Protein AF-A0A925QIH7-F1 (afdb_monomer)

Radius of gyration: 22.54 Å; Cα contacts (8 Å, |Δi|>4): 260; chains: 1; bounding box: 72×43×58 Å

Mean predicted aligned error: 10.06 Å

Solvent-accessible surface area (backbone atoms only — not comparable to full-atom values): 16605 Å² total; per-residue (Å²): 132,85,86,80,89,83,82,86,85,87,69,94,83,69,83,79,72,80,82,83,76,82,65,78,61,76,92,72,78,86,50,66,62,51,52,50,53,52,49,51,54,52,51,48,61,72,67,42,83,53,52,30,69,68,38,49,52,24,54,55,46,22,53,52,23,45,48,50,20,67,72,39,82,53,65,69,53,19,35,50,26,26,49,51,16,42,47,48,63,34,51,68,91,58,87,88,65,54,36,66,58,47,36,44,60,48,49,26,37,53,51,39,43,34,45,57,34,52,54,48,53,55,50,47,56,53,44,76,75,35,83,37,44,74,80,59,88,68,83,52,98,83,47,65,57,74,73,44,45,63,52,22,54,50,42,25,63,56,9,46,87,71,35,52,65,61,9,51,49,21,50,55,46,26,57,39,62,66,40,66,68,46,38,47,50,54,44,50,51,49,27,56,53,44,40,55,48,49,55,53,51,53,50,52,53,52,46,53,77,73,63,78,63,90,58,91,64,49,63,62,54,31,43,51,41,47,50,52,40,52,53,50,51,52,56,50,49,65,53,74,70,40,72,69,63,67,76,78,42,101,55,67,46,41,64,64,53,53,52,52,51,41,46,51,54,36,56,48,48,70,69,44,96,55,34,68,64,53,32,56,68,31,98,63,78,70,86,79,80,123

pLDDT: mean 79.7, std 19.66, range [21.98, 98.06]

Foldseek 3Di:
DDDDDDDDDDDPPDPPPPDLPLPLDDPDDPDPVLVVVVVVLLVCLVPPPQADPLQNVLLVQLVVLLVQLVVDRDLLSVLLSLVVNQLSLQPDPDPPDDSLVSSLPLLLLLCLLQVVQVVLLVLLVVLVPFPQNVPDPDSDPLSPCLLDLVSLVSSLVSCCVRPVPSNVVSVVSSQCSVDLVSVLVVSVVSSVVSSVLSVVSVVVNVCCVPPVDDDPCSSVNSSVSSLSSQSVSVLVSVVSPDPVVVVPDPHRDHSVNVSVVSVVLSVCLSVDPPNSVSSNVRPDDPSNRD

Sequence (290 aa):
METALVERDDNPLKYETQGLFFQIDGKVERSEELYSRFLNKFLILKAHPFIEDETRKKINSAIRYFRLGTEAIEIEQKFINYWIGIEYLFSSKIAGDNTFQRFKDFFSKVHGLSYVKRNLIEFHKQTLISDGATALSDIDDRLDYLLDVNTYNKLSMECLSIDPFLAFKAEVFSGVMGDDKTMRLYIKKHVTNLEQHLVRMYRVRNEIIHEAAIKPNIESLTSNLRYYLIFTINTMVDFFEKPMTEIIINRQISIQDFFVFKSMEFEILLKATDIKHRAFNSSYNENLAS

Secondary structure (DSSP, 8-state):
--------SS-TT-----------SS-----HHHHHHHHHHHHHHHH-TTB-HHHHHHHHHHHHHHHHHHH-SSHHHHHHHHHHHHHHHH--SSTT--HHHHHHHHHHHHHHHHHHHHHHHHHHHHHHT-GGGTT-TT--TT-GGGG-HHHHHHHHHHGGGT-HHHHHHHHHHHHHHH-HHHHHHHHHHHHHHHHHHHHHHHHHHHHHHHH-PPPTTHHHHHHHHHHHHHHHHHHHHHHHT-THHHHH-SS-B-HHHHHHHHHHHHHHHHH-TTHHHHHHT-S---TT--

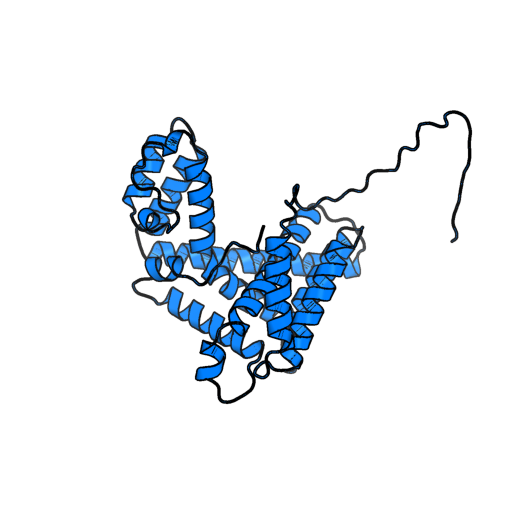Nearest PDB structures (foldseek):
  6r1j-assembly1_J-2  TM=1.466E-01  e=1.639E+00  Aeromonas hydrophila J-1
  6grj-assembly1_I  TM=1.391E-01  e=3.126E+00  Aeromonas hydrophila
  6grj-assembly1_F  TM=1.369E-01  e=4.604E+00  Aeromonas hydrophila
  7a0g-assembly1_FFF  TM=1.216E-01  e=7.080E+00  Serratia marcescens

Structure (mmCIF, N/CA/C/O backbone):
data_AF-A0A925QIH7-F1
#
_entry.id   AF-A0A925QIH7-F1
#
loop_
_atom_site.group_PDB
_atom_site.id
_atom_site.type_symbol
_atom_site.label_atom_id
_atom_site.label_alt_id
_atom_site.label_comp_id
_atom_site.label_asym_id
_atom_site.label_entity_id
_atom_site.label_seq_id
_atom_site.pdbx_PDB_ins_code
_atom_site.Cartn_x
_atom_site.Cartn_y
_atom_site.Cartn_z
_atom_site.occupancy
_atom_site.B_iso_or_equiv
_atom_site.auth_seq_id
_atom_site.auth_comp_id
_atom_site.auth_asym_id
_atom_site.auth_atom_id
_atom_site.pdbx_PDB_model_num
ATOM 1 N N . MET A 1 1 ? -40.086 17.383 4.074 1.00 39.47 1 MET A N 1
ATOM 2 C CA . MET A 1 1 ? -40.517 16.213 4.867 1.00 39.47 1 MET A CA 1
ATOM 3 C C . MET A 1 1 ? -41.551 15.497 4.022 1.00 39.47 1 MET A C 1
ATOM 5 O O . MET A 1 1 ? -42.311 16.198 3.371 1.00 39.47 1 MET A O 1
ATOM 9 N N . GLU A 1 2 ? -41.527 14.165 4.021 1.00 24.48 2 GLU A N 1
ATOM 10 C CA . GLU A 1 2 ? -42.420 13.283 3.248 1.00 24.48 2 GLU A CA 1
ATOM 11 C C . GLU A 1 2 ? -42.292 13.297 1.714 1.00 24.48 2 GLU A C 1
ATOM 13 O O . GLU A 1 2 ? -41.785 14.222 1.080 1.00 24.48 2 GLU A O 1
ATOM 18 N N . THR A 1 3 ? -42.673 12.147 1.164 1.00 34.59 3 THR A N 1
ATOM 19 C CA . THR A 1 3 ? -42.566 11.699 -0.223 1.00 34.59 3 THR A CA 1
ATOM 20 C C . THR A 1 3 ? -43.543 12.439 -1.131 1.00 34.59 3 THR A C 1
ATOM 22 O O . THR A 1 3 ? -44.711 12.582 -0.781 1.00 34.59 3 THR A O 1
ATOM 25 N N . ALA A 1 4 ? -43.118 12.785 -2.347 1.00 21.98 4 ALA A N 1
ATOM 26 C CA . ALA A 1 4 ? -44.027 13.167 -3.424 1.00 21.98 4 ALA A CA 1
ATOM 27 C C . ALA A 1 4 ? -43.951 12.135 -4.558 1.00 21.98 4 ALA A C 1
ATOM 29 O O . ALA A 1 4 ? -43.015 12.133 -5.355 1.00 21.98 4 ALA A O 1
ATOM 30 N N . LEU A 1 5 ? -44.956 11.258 -4.621 1.00 26.11 5 LEU A N 1
ATOM 31 C CA . LEU A 1 5 ? -45.368 10.650 -5.885 1.00 26.11 5 LEU A CA 1
ATOM 32 C C . LEU A 1 5 ? -46.004 11.755 -6.737 1.00 26.11 5 LEU A C 1
ATOM 34 O O . LEU A 1 5 ? -46.868 12.480 -6.248 1.00 26.11 5 LEU A O 1
ATOM 38 N N . VAL A 1 6 ? -45.601 11.862 -8.001 1.00 29.31 6 VAL A N 1
ATOM 39 C CA . VAL A 1 6 ? -46.280 12.686 -9.009 1.00 29.31 6 VAL A CA 1
ATOM 40 C C . VAL A 1 6 ? -46.533 11.798 -10.219 1.00 29.31 6 VAL A C 1
ATOM 42 O O . VAL A 1 6 ? -45.607 11.167 -10.727 1.00 29.31 6 VAL A O 1
ATOM 45 N N . GLU A 1 7 ? -47.786 11.725 -10.659 1.00 28.47 7 GLU A N 1
ATOM 46 C CA . GLU A 1 7 ? -48.220 10.891 -11.778 1.00 28.47 7 GLU A CA 1
ATOM 47 C C . GLU A 1 7 ? -48.815 11.762 -12.899 1.00 28.47 7 GLU A C 1
ATOM 49 O O . GLU A 1 7 ? -49.770 12.486 -12.643 1.00 28.47 7 GLU A O 1
ATOM 54 N N . ARG A 1 8 ? -48.256 11.605 -14.115 1.00 32.69 8 ARG A N 1
ATOM 55 C CA . ARG A 1 8 ? -48.826 11.865 -15.466 1.00 32.69 8 ARG A CA 1
ATOM 56 C C . ARG A 1 8 ? -49.330 13.276 -15.830 1.00 32.69 8 ARG A C 1
ATOM 58 O O . ARG A 1 8 ? -49.687 14.081 -14.988 1.00 32.69 8 ARG A O 1
ATOM 65 N N . ASP A 1 9 ? -49.389 13.656 -17.105 1.00 33.19 9 ASP A N 1
ATOM 66 C CA . ASP A 1 9 ? -49.229 12.906 -18.372 1.00 33.19 9 ASP A CA 1
ATOM 67 C C . ASP A 1 9 ? -47.970 13.378 -19.159 1.00 33.19 9 ASP A C 1
ATOM 69 O O . ASP A 1 9 ? -47.182 14.153 -18.621 1.00 33.19 9 ASP A O 1
ATOM 73 N N . ASP A 1 10 ? -47.612 12.931 -20.373 1.00 37.91 10 ASP A N 1
ATOM 74 C CA . ASP A 1 10 ? -48.300 12.054 -21.346 1.00 37.91 10 ASP A CA 1
ATOM 75 C C . ASP A 1 10 ? -47.696 10.652 -21.524 1.00 37.91 10 ASP A C 1
ATOM 77 O O . ASP A 1 10 ? -48.395 9.726 -21.927 1.00 37.91 10 ASP A O 1
ATOM 81 N N . ASN A 1 11 ? -46.375 10.492 -21.366 1.00 40.62 11 ASN A N 1
ATOM 82 C CA . ASN A 1 11 ? -45.655 9.396 -22.029 1.00 40.62 11 ASN A CA 1
ATOM 83 C C . ASN A 1 11 ? -45.290 8.236 -21.072 1.00 40.62 11 ASN A C 1
ATOM 85 O O . ASN A 1 11 ? -44.300 8.340 -20.342 1.00 40.62 11 ASN A O 1
ATOM 89 N N . PRO A 1 12 ? -46.008 7.091 -21.094 1.00 38.62 12 PRO A N 1
ATOM 90 C CA . PRO A 1 12 ? -45.856 6.015 -20.108 1.00 38.62 12 PRO A CA 1
ATOM 91 C C . PRO A 1 12 ? -44.595 5.144 -20.279 1.00 38.62 12 PRO A C 1
ATOM 93 O O . PRO A 1 12 ? -44.459 4.138 -19.587 1.00 38.62 12 PRO A O 1
ATOM 96 N N . LEU A 1 13 ? -43.681 5.490 -21.195 1.00 35.09 13 LEU A N 1
ATOM 97 C CA . LEU A 1 13 ? -42.453 4.727 -21.477 1.00 35.09 13 LEU A CA 1
ATOM 98 C C . LEU A 1 13 ? -41.148 5.487 -21.178 1.00 35.09 13 LEU A C 1
ATOM 100 O O . LEU A 1 13 ? -40.068 4.957 -21.438 1.00 35.09 13 LEU A O 1
ATOM 104 N N . LYS A 1 14 ? -41.213 6.697 -20.607 1.00 34.91 14 LYS A N 1
ATOM 105 C CA . LYS A 1 14 ? -40.027 7.466 -20.190 1.00 34.91 14 LYS A CA 1
ATOM 106 C C . LYS A 1 14 ? -39.958 7.676 -18.677 1.00 34.91 14 LYS A C 1
ATOM 108 O O . LYS A 1 14 ? -40.131 8.780 -18.172 1.00 34.91 14 LYS A O 1
ATOM 113 N N . TYR A 1 15 ? -39.593 6.613 -17.967 1.00 34.03 15 TYR A N 1
ATOM 114 C CA . TYR A 1 15 ? -38.969 6.744 -16.651 1.00 34.03 15 TYR A CA 1
ATOM 115 C C . TYR A 1 15 ? -37.472 7.018 -16.845 1.00 34.03 15 TYR A C 1
ATOM 117 O O . TYR A 1 15 ? -36.662 6.093 -16.844 1.00 34.03 15 TYR A O 1
ATOM 125 N N . GLU A 1 16 ? -37.085 8.282 -17.027 1.00 31.22 16 GLU A N 1
ATOM 126 C CA . GLU A 1 16 ? -35.675 8.671 -16.887 1.00 31.22 16 GLU A CA 1
ATOM 127 C C . GLU A 1 16 ? -35.325 8.714 -15.392 1.00 31.22 16 GLU A C 1
ATOM 129 O O . GLU A 1 16 ? -35.331 9.758 -14.743 1.00 31.22 16 GLU A O 1
ATOM 134 N N . THR A 1 17 ? -35.037 7.539 -14.823 1.00 30.09 17 THR A N 1
ATOM 135 C CA . THR A 1 17 ? -34.374 7.438 -13.521 1.00 30.09 17 THR A CA 1
ATOM 136 C C . THR A 1 17 ? -33.003 8.094 -13.622 1.00 30.09 17 THR A C 1
ATOM 138 O O . THR A 1 17 ? -32.133 7.612 -14.350 1.00 30.09 17 THR A O 1
ATOM 141 N N . GLN A 1 18 ? -32.820 9.187 -12.885 1.00 32.44 18 GLN A N 1
ATOM 142 C CA . GLN A 1 18 ? -31.587 9.962 -12.843 1.00 32.44 18 GLN A CA 1
ATOM 143 C C . GLN A 1 18 ? -30.416 9.070 -12.392 1.00 32.44 18 GLN A C 1
ATOM 145 O O . GLN A 1 18 ? -30.362 8.609 -11.252 1.00 32.44 18 GLN A O 1
ATOM 150 N N . GLY A 1 19 ? -29.499 8.773 -13.315 1.00 35.91 19 GLY A N 1
ATOM 151 C CA . GLY A 1 19 ? -28.428 7.804 -13.094 1.00 35.91 19 GLY A CA 1
ATOM 152 C C . GLY A 1 19 ? -27.302 8.345 -12.215 1.00 35.91 19 GLY A C 1
ATOM 153 O O . GLY A 1 19 ? -26.362 8.938 -12.733 1.00 35.91 19 GLY A O 1
ATOM 154 N N . LEU A 1 20 ? -27.350 8.075 -10.908 1.00 33.41 20 LEU A N 1
ATOM 155 C CA . LEU A 1 20 ? -26.234 8.297 -9.976 1.00 33.41 20 LEU A CA 1
ATOM 156 C C . LEU A 1 20 ? -25.477 6.989 -9.702 1.00 33.41 20 LEU A C 1
ATOM 158 O O . LEU A 1 20 ? -25.419 6.485 -8.582 1.00 33.41 20 LEU A O 1
ATOM 162 N N . PHE A 1 21 ? -24.877 6.430 -10.755 1.00 39.34 21 PHE A N 1
ATOM 163 C CA . PHE A 1 21 ? -23.925 5.325 -10.636 1.00 39.34 21 PHE A CA 1
ATOM 164 C C . PHE A 1 21 ? -22.497 5.869 -10.526 1.00 39.34 21 PHE A C 1
ATOM 166 O O . PHE A 1 21 ? -21.737 5.838 -11.491 1.00 39.34 21 PHE A O 1
ATOM 173 N N . PHE A 1 22 ? -22.110 6.320 -9.327 1.00 44.97 22 PHE A N 1
ATOM 174 C CA . PHE A 1 22 ? -20.701 6.539 -8.974 1.00 44.97 22 PHE A CA 1
ATOM 175 C C . PHE A 1 22 ? -19.974 5.189 -8.868 1.00 44.97 22 PHE A C 1
ATOM 177 O O . PHE A 1 22 ? -19.695 4.673 -7.780 1.00 44.97 22 PHE A O 1
ATOM 184 N N . GLN A 1 23 ? -19.712 4.575 -10.022 1.00 45.03 23 GLN A N 1
ATOM 185 C CA . GLN A 1 23 ? -18.964 3.332 -10.133 1.00 45.03 23 GLN A CA 1
ATOM 186 C C . GLN A 1 23 ? -17.466 3.660 -10.024 1.00 45.03 23 GLN A C 1
ATOM 188 O O . GLN A 1 23 ? -16.792 3.928 -11.010 1.00 45.03 23 GLN A O 1
ATOM 193 N N . ILE A 1 24 ? -16.977 3.707 -8.779 1.00 49.34 24 ILE A N 1
ATOM 194 C CA . ILE A 1 24 ? -15.589 4.072 -8.430 1.00 49.34 24 ILE A CA 1
ATOM 195 C C . ILE A 1 24 ? -14.566 3.119 -9.067 1.00 49.34 24 ILE A C 1
ATOM 197 O O . ILE A 1 24 ? -13.443 3.517 -9.377 1.00 49.34 24 ILE A O 1
ATOM 201 N N . ASP A 1 25 ? -14.958 1.859 -9.236 1.00 43.41 25 ASP A N 1
ATOM 202 C CA . ASP A 1 25 ? -14.168 0.821 -9.879 1.00 43.41 25 ASP A CA 1
ATOM 203 C C . ASP A 1 25 ? -14.722 0.549 -11.289 1.00 43.41 25 ASP A C 1
ATOM 205 O O . ASP A 1 25 ? -15.924 0.681 -11.537 1.00 43.41 25 ASP A O 1
ATOM 209 N N . GLY A 1 26 ? -13.864 0.086 -12.205 1.00 44.34 26 GLY A N 1
ATOM 210 C CA . GLY A 1 26 ? -14.321 -0.531 -13.454 1.00 44.34 26 GLY A CA 1
ATOM 211 C C . GLY A 1 26 ? -15.176 -1.783 -13.198 1.00 44.34 26 GLY A C 1
ATOM 212 O O . GLY A 1 26 ? -15.479 -2.141 -12.058 1.00 44.34 26 GLY A O 1
ATOM 213 N N . LYS A 1 27 ? -15.574 -2.500 -14.257 1.00 36.84 27 LYS A N 1
ATOM 214 C CA . LYS A 1 27 ? -16.296 -3.775 -14.096 1.00 36.84 27 LYS A CA 1
ATOM 215 C C . LYS A 1 27 ? -15.404 -4.809 -13.392 1.00 36.84 27 LYS A C 1
ATOM 217 O O . LYS A 1 27 ? -14.628 -5.492 -14.046 1.00 36.84 27 LYS A O 1
ATOM 222 N N . VAL A 1 28 ? -15.540 -4.927 -12.072 1.00 41.91 28 VAL A N 1
ATOM 223 C CA . VAL A 1 28 ? -14.920 -5.995 -11.281 1.00 41.91 28 VAL A CA 1
ATOM 224 C C . VAL A 1 28 ? -15.585 -7.313 -11.668 1.00 41.91 28 VAL A C 1
ATOM 226 O O . VAL A 1 28 ? -16.798 -7.471 -11.491 1.00 41.91 28 VAL A O 1
ATOM 229 N N . GLU A 1 29 ? -14.810 -8.263 -12.191 1.00 38.00 29 GLU A N 1
ATOM 230 C CA . GLU A 1 29 ? -15.292 -9.630 -12.362 1.00 38.00 29 GLU A CA 1
ATOM 231 C C . GLU A 1 29 ? -15.614 -10.221 -10.988 1.00 38.00 29 GLU A C 1
ATOM 233 O O . GLU A 1 29 ? -14.759 -10.329 -10.108 1.00 38.00 29 GLU A O 1
ATOM 238 N N . ARG A 1 30 ? -16.877 -10.610 -10.787 1.00 41.97 30 ARG A N 1
ATOM 239 C CA . ARG A 1 30 ? -17.308 -11.301 -9.569 1.00 41.97 30 ARG A CA 1
ATOM 240 C C . ARG A 1 30 ? -16.789 -12.736 -9.580 1.00 41.97 30 ARG A C 1
ATOM 242 O O . ARG A 1 30 ? -17.536 -13.667 -9.863 1.00 41.97 30 ARG A O 1
ATOM 249 N N . SER A 1 31 ? -15.518 -12.913 -9.242 1.00 51.84 31 SER A N 1
ATOM 250 C CA . SER A 1 31 ? -14.971 -14.232 -8.950 1.00 51.84 31 SER A CA 1
ATOM 251 C C . SER A 1 31 ? -15.537 -14.742 -7.622 1.00 51.84 31 SER A C 1
ATOM 253 O O . SER A 1 31 ? -15.183 -14.265 -6.538 1.00 51.84 31 SER A O 1
ATOM 255 N N . GLU A 1 32 ? -16.415 -15.742 -7.705 1.00 50.53 32 GLU A N 1
ATOM 256 C CA . GLU A 1 32 ? -16.905 -16.489 -6.540 1.00 50.53 32 GLU A CA 1
ATOM 257 C C . GLU A 1 32 ? -15.751 -17.134 -5.759 1.00 50.53 32 GLU A C 1
ATOM 259 O O . GLU A 1 32 ? -15.830 -17.290 -4.539 1.00 50.53 32 GLU A O 1
ATOM 264 N N . GLU A 1 33 ? -14.643 -17.446 -6.438 1.00 52.25 33 GLU A N 1
ATOM 265 C CA . GLU A 1 33 ? -13.441 -17.999 -5.827 1.00 52.25 33 GLU A CA 1
ATOM 266 C C . GLU A 1 33 ? -12.703 -16.966 -4.960 1.00 52.25 33 GLU A C 1
ATOM 268 O O . GLU A 1 33 ? -12.346 -17.279 -3.823 1.00 52.25 33 GLU A O 1
ATOM 273 N N . LEU A 1 34 ? -12.528 -15.723 -5.434 1.00 57.03 34 LEU A N 1
ATOM 274 C CA . LEU A 1 34 ? -11.946 -14.633 -4.632 1.00 57.03 34 LEU A CA 1
ATOM 275 C C . LEU A 1 34 ? -12.767 -14.390 -3.359 1.00 57.03 34 LEU A C 1
ATOM 277 O O . LEU A 1 34 ? -12.215 -14.311 -2.258 1.00 57.03 34 LEU A O 1
ATOM 281 N N . TYR A 1 35 ? -14.094 -14.339 -3.502 1.00 57.62 35 TYR A N 1
ATOM 282 C CA . TYR A 1 35 ? -15.015 -14.175 -2.380 1.00 57.62 35 TYR A CA 1
ATOM 283 C C . TYR A 1 35 ? -14.935 -15.349 -1.391 1.00 57.62 35 TYR A C 1
ATOM 285 O O . TYR A 1 35 ? -14.824 -15.135 -0.183 1.00 57.62 35 TYR A O 1
ATOM 293 N N . SER A 1 36 ? -14.909 -16.587 -1.892 1.00 57.03 36 SER A N 1
ATOM 294 C CA . SER A 1 36 ? -14.808 -17.800 -1.070 1.00 57.03 36 SER A CA 1
ATOM 295 C C . SER A 1 36 ? -13.468 -17.898 -0.334 1.00 57.03 36 SER A C 1
ATOM 297 O O . SER A 1 36 ? -13.439 -18.237 0.849 1.00 57.03 36 SER A O 1
ATOM 299 N N . ARG A 1 37 ? -12.352 -17.541 -0.987 1.00 63.59 37 ARG A N 1
ATOM 300 C CA . ARG A 1 37 ? -11.023 -17.455 -0.355 1.00 63.59 37 ARG A CA 1
ATOM 301 C C . ARG A 1 37 ? -11.012 -16.409 0.764 1.00 63.59 37 ARG A C 1
ATOM 303 O O . ARG A 1 37 ? -10.563 -16.716 1.867 1.00 63.59 37 ARG A O 1
ATOM 310 N N . PHE A 1 38 ? -11.552 -15.211 0.521 1.00 65.69 38 PHE A N 1
ATOM 311 C CA . PHE A 1 38 ? -11.670 -14.168 1.547 1.00 65.69 38 PHE A CA 1
ATOM 312 C C . PHE A 1 38 ? -12.539 -14.615 2.736 1.00 65.69 38 PHE A C 1
ATOM 314 O O . PHE A 1 38 ? -12.131 -14.459 3.889 1.00 65.69 38 PHE A O 1
ATOM 321 N N . LEU A 1 39 ? -13.705 -15.221 2.475 1.00 68.00 39 LEU A N 1
ATOM 322 C CA . LEU A 1 39 ? -14.577 -15.760 3.522 1.00 68.00 39 LEU A CA 1
ATOM 323 C C . LEU A 1 39 ? -13.890 -16.850 4.350 1.00 68.00 39 LEU A C 1
ATOM 325 O O . LEU A 1 39 ? -13.963 -16.797 5.576 1.00 68.00 39 LEU A O 1
ATOM 329 N N . ASN A 1 40 ? -13.200 -17.802 3.717 1.00 69.25 40 ASN A N 1
ATOM 330 C CA . ASN A 1 40 ? -12.487 -18.867 4.424 1.00 69.25 40 ASN A CA 1
ATOM 331 C C . ASN A 1 40 ? -11.410 -18.301 5.356 1.00 69.25 40 ASN A C 1
ATOM 333 O O . ASN A 1 40 ? -11.404 -18.625 6.544 1.00 69.25 40 ASN A O 1
ATOM 337 N N . LYS A 1 41 ? -10.571 -17.379 4.868 1.00 70.69 41 LYS A N 1
ATOM 338 C CA . LYS A 1 41 ? -9.582 -16.688 5.710 1.00 70.69 41 LYS A CA 1
ATOM 339 C C . LYS A 1 41 ? -10.239 -15.942 6.876 1.00 70.69 41 LYS A C 1
ATOM 341 O O . LYS A 1 41 ? -9.780 -16.021 8.012 1.00 70.69 41 LYS A O 1
ATOM 346 N N . PHE A 1 42 ? -11.354 -15.256 6.630 1.00 71.12 42 PHE A N 1
ATOM 347 C CA . PHE A 1 42 ? -12.098 -14.540 7.668 1.00 71.12 42 PHE A CA 1
ATOM 348 C C . PHE A 1 42 ? -12.735 -15.468 8.722 1.00 71.12 42 PHE A C 1
ATOM 350 O O . PHE A 1 42 ? -12.754 -15.132 9.910 1.00 71.12 42 PHE A O 1
ATOM 357 N N . LEU A 1 43 ? -13.223 -16.646 8.322 1.00 72.31 43 LEU A N 1
ATOM 358 C CA . LEU A 1 43 ? -13.713 -17.677 9.242 1.00 72.31 43 LEU A CA 1
ATOM 359 C C . LEU A 1 43 ? -12.574 -18.246 10.100 1.00 72.31 43 LEU A C 1
ATOM 361 O O . LEU A 1 43 ? -12.745 -18.363 11.315 1.00 72.31 43 LEU A O 1
ATOM 365 N N . ILE A 1 44 ? -11.402 -18.497 9.503 1.00 69.00 44 ILE A N 1
ATOM 366 C CA . ILE A 1 44 ? -10.185 -18.903 10.223 1.00 69.00 44 ILE A CA 1
ATOM 367 C C . ILE A 1 44 ? -9.823 -17.852 11.283 1.00 69.00 44 ILE A C 1
ATOM 369 O O . ILE A 1 44 ? -9.709 -18.198 12.456 1.00 69.00 44 ILE A O 1
ATOM 373 N N . LEU A 1 45 ? -9.762 -16.559 10.932 1.00 74.94 45 LEU A N 1
ATOM 374 C CA . LEU A 1 45 ? -9.486 -15.479 11.898 1.00 74.94 45 LEU A CA 1
ATOM 375 C C . LEU A 1 45 ? -10.485 -15.412 13.061 1.00 74.94 45 LEU A C 1
ATOM 377 O O . LEU A 1 45 ? -10.107 -15.070 14.183 1.00 74.94 45 LEU A O 1
ATOM 381 N N . LYS A 1 46 ? -11.770 -15.696 12.811 1.00 74.69 46 LYS A N 1
ATOM 382 C CA . LYS A 1 46 ? -12.788 -15.735 13.871 1.00 74.69 46 LYS A CA 1
ATOM 383 C C . LYS A 1 46 ? -12.573 -16.896 14.838 1.00 74.69 46 LYS A C 1
ATOM 385 O O . LYS A 1 46 ? -12.793 -16.710 16.032 1.00 74.69 46 LYS A O 1
ATOM 390 N N . ALA A 1 47 ? -12.172 -18.058 14.327 1.00 72.12 47 ALA A N 1
ATOM 391 C CA . ALA A 1 47 ? -11.968 -19.272 15.112 1.00 72.12 47 ALA A CA 1
ATOM 392 C C . ALA A 1 47 ? -10.576 -19.362 15.767 1.00 72.12 47 ALA A C 1
ATOM 394 O O . ALA A 1 47 ? -10.405 -20.133 16.708 1.00 72.12 47 ALA A O 1
ATOM 395 N N . HIS A 1 48 ? -9.590 -18.588 15.298 1.00 74.50 48 HIS A N 1
ATOM 396 C CA . HIS A 1 48 ? -8.195 -18.718 15.720 1.00 74.50 48 HIS A CA 1
ATOM 397 C C . HIS A 1 48 ? -8.011 -18.427 17.227 1.00 74.50 48 HIS A C 1
ATOM 399 O O . HIS A 1 48 ? -8.196 -17.278 17.659 1.00 74.50 48 HIS A O 1
ATOM 405 N N . PRO A 1 49 ? -7.603 -19.417 18.048 1.00 74.06 49 PRO A N 1
ATOM 406 C CA . PRO A 1 49 ? -7.561 -19.272 19.507 1.00 74.06 49 PRO A CA 1
ATOM 407 C C . PRO A 1 49 ? -6.442 -18.330 19.978 1.00 74.06 49 PRO A C 1
ATOM 409 O O . PRO A 1 49 ? -6.567 -17.677 21.017 1.00 74.06 49 PRO A O 1
ATOM 412 N N . PHE A 1 50 ? -5.369 -18.217 19.188 1.00 80.06 50 PHE A N 1
ATOM 413 C CA . PHE A 1 50 ? -4.199 -17.392 19.497 1.00 80.06 50 PHE A CA 1
ATOM 414 C C . PHE A 1 50 ? -4.329 -15.910 19.107 1.00 80.06 50 PHE A C 1
ATOM 416 O O . PHE A 1 50 ? -3.438 -15.133 19.430 1.00 80.06 50 PHE A O 1
ATOM 423 N N . ILE A 1 51 ? -5.412 -15.474 18.453 1.00 86.62 51 ILE A N 1
ATOM 424 C CA . ILE A 1 51 ? -5.619 -14.042 18.163 1.00 86.62 51 ILE A CA 1
ATOM 425 C C . ILE A 1 51 ? -6.306 -13.371 19.361 1.00 86.62 51 ILE A C 1
ATOM 427 O O . ILE A 1 51 ? -7.248 -13.917 19.940 1.00 86.62 51 ILE A O 1
ATOM 431 N N . GLU A 1 52 ? -5.859 -12.171 19.728 1.00 89.25 52 GLU A N 1
ATOM 432 C CA . GLU A 1 52 ? -6.504 -11.360 20.762 1.00 89.25 52 GLU A CA 1
ATOM 433 C C . GLU A 1 52 ? -7.922 -10.922 20.346 1.00 89.25 52 GLU A C 1
ATOM 435 O O . GLU A 1 52 ? -8.182 -10.534 19.202 1.00 89.25 52 GLU A O 1
ATOM 440 N N . ASP A 1 53 ? -8.858 -10.905 21.295 1.00 88.81 53 ASP A N 1
ATOM 441 C CA . ASP A 1 53 ? -10.252 -10.561 21.010 1.00 88.81 53 ASP A CA 1
ATOM 442 C C . ASP A 1 53 ? -10.467 -9.117 20.522 1.00 88.81 53 ASP A C 1
ATOM 444 O O . ASP A 1 53 ? -11.297 -8.871 19.644 1.00 88.81 53 ASP A O 1
ATOM 448 N N . GLU A 1 54 ? -9.682 -8.154 21.019 1.00 90.38 54 GLU A N 1
ATOM 449 C CA . GLU A 1 54 ? -9.692 -6.783 20.490 1.00 90.38 54 GLU A CA 1
ATOM 450 C C . GLU A 1 54 ? -9.258 -6.745 19.021 1.00 90.38 54 GLU A C 1
ATOM 452 O O . GLU A 1 54 ? -9.856 -6.034 18.214 1.00 90.38 54 GLU A O 1
ATOM 457 N N . THR A 1 55 ? -8.259 -7.547 18.656 1.00 91.38 55 THR A N 1
ATOM 458 C CA . THR A 1 55 ? -7.751 -7.633 17.284 1.00 91.38 55 THR A CA 1
ATOM 459 C C . THR A 1 55 ? -8.821 -8.190 16.349 1.00 91.38 55 THR A C 1
ATOM 461 O O . THR A 1 55 ? -9.124 -7.568 1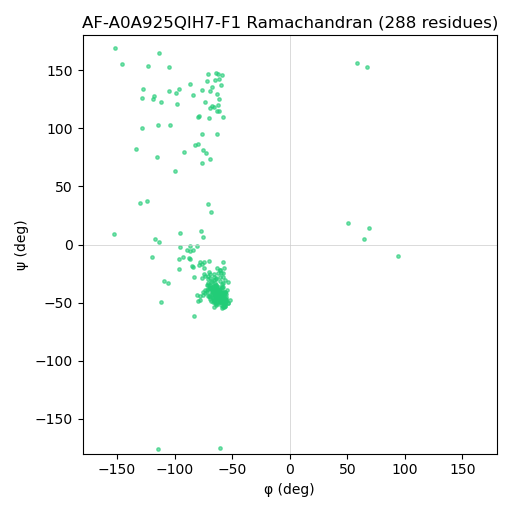5.327 1.00 91.38 55 THR A O 1
ATOM 464 N N . ARG A 1 56 ? -9.515 -9.268 16.752 1.00 90.00 56 ARG A N 1
ATOM 465 C CA . ARG A 1 56 ? -10.710 -9.749 16.036 1.00 90.00 56 ARG A CA 1
ATOM 466 C C . ARG A 1 56 ? -11.772 -8.652 15.924 1.00 90.00 56 ARG A C 1
ATOM 468 O O . ARG A 1 56 ? -12.308 -8.441 14.838 1.00 90.00 56 ARG A O 1
ATOM 475 N N . LYS A 1 57 ? -12.093 -7.929 17.002 1.00 91.50 57 LYS A N 1
ATOM 476 C CA . LYS A 1 57 ? -13.097 -6.843 16.991 1.00 91.50 57 LYS A CA 1
ATOM 477 C C . LYS A 1 57 ? -12.729 -5.695 16.043 1.00 91.50 57 LYS A C 1
ATOM 479 O O . LYS A 1 57 ? -13.614 -5.207 15.338 1.00 91.50 57 LYS A O 1
ATOM 484 N N . LYS A 1 58 ? -11.453 -5.304 15.963 1.00 93.69 58 LYS A N 1
ATOM 485 C CA . LYS A 1 58 ? -10.965 -4.263 15.038 1.00 93.69 58 LYS A CA 1
ATOM 486 C C . LYS A 1 58 ? -11.088 -4.692 13.579 1.00 93.69 58 LYS A C 1
ATOM 488 O O . LYS A 1 58 ? -11.688 -3.960 12.797 1.00 93.69 58 LYS A O 1
ATOM 493 N N . ILE A 1 59 ? -10.630 -5.897 13.232 1.00 91.62 59 ILE A N 1
ATOM 494 C CA . ILE A 1 59 ? -10.739 -6.443 11.866 1.00 91.62 59 ILE A CA 1
ATOM 495 C C . ILE A 1 59 ? -12.218 -6.607 11.460 1.00 91.62 59 ILE A C 1
ATOM 497 O O . ILE A 1 59 ? -12.616 -6.154 10.389 1.00 91.62 59 ILE A O 1
ATOM 501 N N . ASN A 1 60 ? -13.067 -7.163 12.336 1.00 90.19 60 ASN A N 1
ATOM 502 C CA . ASN A 1 60 ? -14.516 -7.262 12.100 1.00 90.19 60 ASN A CA 1
ATOM 503 C C . ASN A 1 60 ? -15.168 -5.884 11.867 1.00 90.19 60 ASN A C 1
ATOM 505 O O . ASN A 1 60 ? -16.021 -5.746 10.990 1.00 90.19 60 ASN A O 1
ATOM 509 N N . SER A 1 61 ? -14.770 -4.862 12.634 1.00 93.12 61 SER A N 1
ATOM 510 C CA . SER A 1 61 ? -15.283 -3.494 12.472 1.00 93.12 61 SER A CA 1
ATOM 511 C C . SER A 1 61 ? -14.839 -2.897 11.139 1.00 93.12 61 SER A C 1
ATOM 513 O O . SER A 1 61 ? -15.673 -2.388 10.397 1.00 93.12 61 SER A O 1
ATOM 515 N N . ALA A 1 62 ? -13.563 -3.038 10.779 1.00 93.44 62 ALA A N 1
ATOM 516 C CA . ALA A 1 62 ? -13.022 -2.576 9.505 1.00 93.44 62 ALA A CA 1
ATOM 517 C C . ALA A 1 62 ? -13.749 -3.194 8.298 1.00 93.44 62 ALA A C 1
ATOM 519 O O . ALA A 1 62 ? -14.134 -2.474 7.380 1.00 93.44 62 ALA A O 1
ATOM 520 N N . ILE A 1 63 ? -14.030 -4.502 8.338 1.00 89.75 63 ILE A N 1
ATOM 521 C CA . ILE A 1 63 ? -14.801 -5.210 7.302 1.00 89.75 63 ILE A CA 1
ATOM 522 C C . ILE A 1 63 ? -16.260 -4.729 7.255 1.00 89.75 63 ILE A C 1
ATOM 524 O O . ILE A 1 63 ? -16.806 -4.525 6.170 1.00 89.75 63 ILE A O 1
ATOM 528 N N . ARG A 1 64 ? -16.898 -4.483 8.409 1.00 90.62 64 ARG A N 1
ATOM 529 C CA . ARG A 1 64 ? -18.243 -3.880 8.462 1.00 90.62 64 ARG A CA 1
ATOM 530 C C . ARG A 1 64 ? -18.260 -2.505 7.790 1.00 90.62 64 ARG A C 1
ATOM 532 O O . ARG A 1 64 ? -19.151 -2.243 6.988 1.00 90.62 64 ARG A O 1
ATOM 539 N N . TYR A 1 65 ? -17.293 -1.645 8.098 1.00 94.06 65 TYR A N 1
ATOM 540 C CA . TYR A 1 65 ? -17.195 -0.307 7.512 1.00 94.06 65 TYR A CA 1
ATOM 541 C C . TYR A 1 65 ? -16.819 -0.333 6.025 1.00 94.06 65 TYR A C 1
ATOM 543 O O . TYR A 1 65 ? -17.372 0.442 5.250 1.00 94.06 65 TYR A O 1
ATOM 551 N N . PHE A 1 66 ? -15.987 -1.282 5.591 1.00 89.44 66 PHE A N 1
ATOM 552 C CA . PHE A 1 66 ? -15.749 -1.549 4.172 1.00 89.44 66 PHE A CA 1
ATOM 553 C C . PHE A 1 66 ? -17.045 -1.909 3.427 1.00 89.44 66 PHE A C 1
ATOM 555 O O . PHE A 1 66 ? -17.318 -1.373 2.349 1.00 89.44 66 PHE A O 1
ATOM 562 N N . ARG A 1 67 ? -17.888 -2.766 4.019 1.00 86.75 67 ARG A N 1
ATOM 563 C CA . ARG A 1 67 ? -19.192 -3.108 3.440 1.00 86.75 67 ARG A CA 1
ATOM 564 C C . ARG A 1 67 ? -20.113 -1.887 3.366 1.00 86.75 67 ARG A C 1
ATOM 566 O O . ARG A 1 67 ? -20.595 -1.578 2.284 1.00 86.75 67 ARG A O 1
ATOM 573 N N . LEU A 1 68 ? -20.251 -1.133 4.461 1.00 88.69 68 LEU A N 1
ATOM 574 C CA . LEU A 1 68 ? -21.056 0.098 4.503 1.00 88.69 68 LEU A CA 1
ATOM 575 C C . LEU A 1 68 ? -20.579 1.158 3.494 1.00 88.69 68 LEU A C 1
ATOM 577 O O . LEU A 1 68 ? -21.398 1.852 2.902 1.00 88.69 68 LEU A O 1
ATOM 581 N N . GLY A 1 69 ? -19.269 1.289 3.267 1.00 89.06 69 GLY A N 1
ATOM 582 C CA . GLY A 1 69 ? -18.725 2.181 2.237 1.00 89.06 69 GLY A CA 1
ATOM 583 C C . GLY A 1 69 ? -18.975 1.679 0.813 1.00 89.06 69 GLY A C 1
ATOM 584 O O . GLY A 1 69 ? -19.152 2.471 -0.104 1.00 89.06 69 GLY A O 1
ATOM 585 N N . THR A 1 70 ? -19.061 0.366 0.615 1.00 85.00 70 THR A N 1
ATOM 586 C CA . THR A 1 70 ? -19.436 -0.215 -0.683 1.00 85.00 70 THR A CA 1
ATOM 587 C C . THR A 1 70 ? -20.933 -0.022 -0.962 1.00 85.00 70 THR A C 1
ATOM 589 O O . THR A 1 70 ? -21.294 0.375 -2.067 1.00 85.00 70 THR A O 1
ATOM 592 N N . GLU A 1 71 ? -21.779 -0.223 0.054 1.00 84.88 71 GLU A N 1
ATOM 593 C CA . GLU A 1 71 ? -23.249 -0.116 0.011 1.00 84.88 71 GLU A CA 1
ATOM 594 C C . GLU A 1 71 ? -23.775 1.336 -0.034 1.00 84.88 71 GLU A C 1
ATOM 596 O O . GLU A 1 71 ? -24.874 1.564 -0.531 1.00 84.88 71 GLU A O 1
ATOM 601 N N . ALA A 1 72 ? -23.024 2.322 0.472 1.00 87.19 72 ALA A N 1
ATOM 602 C CA . ALA A 1 72 ? -23.445 3.728 0.485 1.00 87.19 72 ALA A CA 1
ATOM 603 C C . ALA A 1 72 ? -23.610 4.315 -0.930 1.00 87.19 72 ALA A C 1
ATOM 605 O O . ALA A 1 72 ? -22.860 3.958 -1.833 1.00 87.19 72 ALA A O 1
ATOM 606 N N . ILE A 1 73 ? -24.554 5.245 -1.107 1.00 86.31 73 ILE A N 1
ATOM 607 C CA . ILE A 1 73 ? -24.808 5.924 -2.390 1.00 86.31 73 ILE A CA 1
ATOM 608 C C . ILE A 1 73 ? -23.831 7.098 -2.559 1.00 86.31 73 ILE A C 1
ATOM 610 O O . ILE A 1 73 ? -22.982 7.065 -3.449 1.00 86.31 73 ILE A O 1
ATOM 614 N N . GLU A 1 74 ? -23.890 8.073 -1.646 1.00 88.00 74 GLU A N 1
ATOM 615 C CA . GLU A 1 74 ? -23.085 9.302 -1.694 1.00 88.00 74 GLU A CA 1
ATOM 616 C C . GLU A 1 74 ? -21.587 9.055 -1.490 1.00 88.00 74 GLU A C 1
ATOM 618 O O . GLU A 1 74 ? -21.175 8.341 -0.566 1.00 88.00 74 GLU A O 1
ATOM 623 N N . ILE A 1 75 ? -20.756 9.693 -2.318 1.00 88.44 75 ILE A N 1
ATOM 624 C CA . ILE A 1 75 ? -19.303 9.489 -2.350 1.00 88.44 75 ILE A CA 1
ATOM 625 C C . ILE A 1 75 ? -18.618 9.909 -1.038 1.00 88.44 75 ILE A C 1
ATOM 627 O O . ILE A 1 75 ? -17.717 9.217 -0.561 1.00 88.44 75 ILE A O 1
ATOM 631 N N . GLU A 1 76 ? -19.112 10.957 -0.379 1.00 90.44 76 GLU A N 1
ATOM 632 C CA . GLU A 1 76 ? -18.698 11.394 0.957 1.00 90.44 76 GLU A CA 1
ATOM 633 C C . GLU A 1 76 ? -18.961 10.302 2.000 1.00 90.44 76 GLU A C 1
ATOM 635 O O . GLU A 1 76 ? -18.105 10.013 2.837 1.00 90.44 76 GLU A O 1
ATOM 640 N N . GLN A 1 77 ? -20.120 9.641 1.934 1.00 91.31 77 GLN A N 1
ATOM 641 C CA . GLN A 1 77 ? -20.477 8.569 2.860 1.00 91.31 77 GLN A CA 1
ATOM 642 C C . GLN A 1 77 ? -19.650 7.303 2.599 1.00 91.31 77 GLN A C 1
ATOM 644 O O . GLN A 1 77 ? -19.264 6.621 3.554 1.00 91.31 77 GLN A O 1
ATOM 649 N N . LYS A 1 78 ? -19.315 7.010 1.332 1.00 93.38 78 LYS A N 1
ATOM 650 C CA . LYS A 1 78 ? -18.339 5.967 0.975 1.00 93.38 78 LYS A CA 1
ATOM 651 C C . LYS A 1 78 ? -16.971 6.274 1.599 1.00 93.38 78 LYS A C 1
ATOM 653 O O . LYS A 1 78 ? -16.432 5.439 2.328 1.00 93.38 78 LYS A O 1
ATOM 658 N N . PHE A 1 79 ? -16.458 7.490 1.393 1.00 94.06 79 PHE A N 1
ATOM 659 C CA . PHE A 1 79 ? -15.181 7.965 1.935 1.00 94.06 79 PHE A CA 1
ATOM 660 C C . PHE A 1 79 ? -15.130 7.884 3.466 1.00 94.06 79 PHE A C 1
ATOM 662 O O . PHE A 1 79 ? -14.208 7.287 4.021 1.00 94.06 79 PHE A O 1
ATOM 669 N N . ILE A 1 80 ? -16.131 8.433 4.162 1.00 95.12 80 ILE A N 1
ATOM 670 C CA . ILE A 1 80 ? -16.192 8.438 5.629 1.00 95.12 80 ILE A CA 1
ATOM 671 C C . ILE A 1 80 ? -16.283 7.013 6.185 1.00 95.12 80 ILE A C 1
ATOM 673 O O . ILE A 1 80 ? -15.575 6.694 7.139 1.00 95.12 80 ILE A O 1
ATOM 677 N N . ASN A 1 81 ? -17.067 6.123 5.569 1.00 95.69 81 ASN A N 1
ATOM 678 C CA . ASN A 1 81 ? -17.107 4.718 5.977 1.00 95.69 81 ASN A CA 1
ATOM 679 C C . ASN A 1 81 ? -15.733 4.044 5.831 1.00 95.69 81 ASN A C 1
ATOM 681 O O . ASN A 1 81 ? -15.255 3.435 6.789 1.00 95.69 81 ASN A O 1
ATOM 685 N N . TYR A 1 82 ? -15.052 4.190 4.689 1.00 96.38 82 TYR A N 1
ATOM 686 C CA . TYR A 1 82 ? -13.705 3.633 4.523 1.00 96.38 82 TYR A CA 1
ATOM 687 C C . TYR A 1 82 ? -12.697 4.242 5.514 1.00 96.38 82 TYR A C 1
ATOM 689 O O . TYR A 1 82 ? -11.886 3.512 6.087 1.00 96.38 82 TYR A O 1
ATOM 697 N N . TRP A 1 83 ? -12.789 5.548 5.789 1.00 96.81 83 TRP A N 1
ATOM 698 C CA . TRP A 1 83 ? -11.937 6.224 6.769 1.00 96.81 83 TRP A CA 1
ATOM 699 C C . TRP A 1 83 ? -12.124 5.660 8.181 1.00 96.81 83 TRP A C 1
ATOM 701 O O . TRP A 1 83 ? -11.145 5.306 8.836 1.00 96.81 83 TRP A O 1
ATOM 711 N N . ILE A 1 84 ? -13.372 5.509 8.637 1.00 96.19 84 ILE A N 1
ATOM 712 C CA . ILE A 1 84 ? -13.683 4.940 9.956 1.00 96.19 84 ILE A CA 1
ATOM 713 C C . ILE A 1 84 ? -13.164 3.496 10.051 1.00 96.19 84 ILE A C 1
ATOM 715 O O . ILE A 1 84 ? -12.584 3.113 11.067 1.00 96.19 84 ILE A O 1
ATOM 719 N N . GLY A 1 85 ? -13.301 2.700 8.984 1.00 96.19 85 GLY A N 1
ATOM 720 C CA . GLY A 1 85 ? -12.743 1.345 8.925 1.00 96.19 85 GLY A CA 1
ATOM 721 C C . GLY A 1 85 ? -11.231 1.308 9.178 1.00 96.19 85 GLY A C 1
ATOM 722 O O . GLY A 1 85 ? -10.756 0.451 9.925 1.00 96.19 85 GLY A O 1
ATOM 723 N N . ILE A 1 86 ? -10.490 2.274 8.628 1.00 96.56 86 ILE A N 1
ATOM 724 C CA . ILE A 1 86 ? -9.057 2.461 8.888 1.00 96.56 86 ILE A CA 1
ATOM 725 C C . ILE A 1 86 ? -8.813 2.948 10.326 1.00 96.56 86 ILE A C 1
ATOM 727 O O . ILE A 1 86 ? -7.977 2.367 11.020 1.00 96.56 86 ILE A O 1
ATOM 731 N N . GLU A 1 87 ? -9.550 3.951 10.818 1.00 95.56 87 GLU A N 1
ATOM 732 C CA . GLU A 1 87 ? -9.412 4.443 12.201 1.00 95.56 87 GLU A CA 1
ATOM 733 C C . GLU A 1 87 ? -9.578 3.313 13.229 1.00 95.56 87 GLU A C 1
ATOM 735 O O . GLU A 1 87 ? -8.798 3.238 14.176 1.00 95.56 87 GLU A O 1
ATOM 740 N N . TYR A 1 88 ? -10.500 2.365 13.017 1.00 94.38 88 TYR A N 1
ATOM 741 C CA . TYR A 1 88 ? -10.628 1.186 13.880 1.00 94.38 88 TYR A CA 1
ATOM 742 C C . TYR A 1 88 ? -9.369 0.306 13.892 1.00 94.38 88 TYR A C 1
ATOM 744 O O . TYR A 1 88 ? -8.925 -0.078 14.977 1.00 94.38 88 TYR A O 1
ATOM 752 N N . LEU A 1 89 ? -8.762 0.012 12.735 1.00 95.62 89 LEU A N 1
ATOM 753 C CA . LEU A 1 89 ? -7.535 -0.800 12.650 1.00 95.62 89 LEU A CA 1
ATOM 754 C C . LEU A 1 89 ? -6.339 -0.119 13.331 1.00 95.62 89 LEU A C 1
ATOM 756 O O . LEU A 1 89 ? -5.596 -0.763 14.070 1.00 95.62 89 LEU A O 1
ATOM 760 N N . PHE A 1 90 ? -6.170 1.187 13.116 1.00 95.62 90 PHE A N 1
ATOM 761 C CA . PHE A 1 90 ? -5.032 1.958 13.631 1.00 95.62 90 PHE A CA 1
ATOM 762 C C . PHE A 1 90 ? -5.316 2.672 14.966 1.00 95.62 90 PHE A C 1
ATOM 764 O O . PHE A 1 90 ? -4.482 3.448 15.442 1.00 95.62 90 PHE A O 1
ATOM 771 N N . SER A 1 91 ? -6.444 2.377 15.620 1.00 92.69 91 SER A N 1
ATOM 772 C CA . SER A 1 91 ? -6.767 2.859 16.970 1.00 92.69 91 SER A CA 1
ATOM 773 C C . SER A 1 91 ? -5.907 2.188 18.047 1.00 92.69 91 SER A C 1
ATOM 775 O O . SER A 1 91 ? -5.522 1.014 17.938 1.00 92.69 91 SER A O 1
ATOM 777 N N . SER A 1 92 ? -5.598 2.929 19.110 1.00 87.69 92 SER A N 1
ATOM 778 C CA . SER A 1 92 ? -4.802 2.470 20.254 1.00 87.69 92 SER A CA 1
ATOM 779 C C . SER A 1 92 ? -5.574 2.636 21.559 1.00 87.69 92 SER A C 1
ATOM 781 O O . SER A 1 92 ? -6.427 3.514 21.669 1.00 87.69 92 SER A O 1
ATOM 783 N N . LYS A 1 93 ? -5.243 1.814 22.559 1.00 80.88 93 LYS A N 1
ATOM 784 C CA . LYS A 1 93 ? -5.672 2.008 23.954 1.00 80.88 93 LYS A CA 1
ATOM 785 C C . LYS A 1 93 ? -4.714 2.899 24.751 1.00 80.88 93 LYS A C 1
ATOM 787 O O . LYS A 1 93 ? -5.043 3.287 25.868 1.00 80.88 93 LYS A O 1
ATOM 792 N N . ILE A 1 94 ? -3.529 3.194 24.214 1.00 79.06 94 ILE A N 1
ATOM 793 C CA . ILE A 1 94 ? -2.528 4.028 24.883 1.00 79.06 94 ILE A CA 1
ATOM 794 C C . ILE A 1 94 ? -3.007 5.483 24.837 1.00 79.06 94 ILE A C 1
ATOM 796 O O . ILE A 1 94 ? -3.265 6.034 23.766 1.00 79.06 94 ILE A O 1
ATOM 800 N N . ALA A 1 95 ? -3.149 6.110 26.004 1.00 71.00 95 ALA A N 1
ATOM 801 C CA . ALA A 1 95 ? -3.577 7.500 26.095 1.00 71.00 95 ALA A CA 1
ATOM 802 C C . ALA A 1 95 ? -2.544 8.429 25.432 1.00 71.00 95 ALA A C 1
ATOM 804 O O . ALA A 1 95 ? -1.355 8.355 25.731 1.00 71.00 95 ALA A O 1
ATOM 805 N N . GLY A 1 96 ? -3.009 9.308 24.541 1.00 73.06 96 GLY A N 1
ATOM 806 C CA . GLY A 1 96 ? -2.159 10.223 23.768 1.00 73.06 96 GLY A CA 1
ATOM 807 C C . GLY A 1 96 ? -1.743 9.714 22.381 1.00 73.06 96 GLY A C 1
ATOM 808 O O . GLY A 1 96 ? -1.261 10.515 21.581 1.00 73.06 96 GLY A O 1
ATOM 809 N N . ASP A 1 97 ? -1.982 8.441 22.043 1.00 82.50 97 ASP A N 1
ATOM 810 C CA . ASP A 1 97 ? -1.705 7.922 20.698 1.00 82.50 97 ASP A CA 1
ATOM 811 C C . ASP A 1 97 ? -2.611 8.582 19.645 1.00 82.50 97 ASP A C 1
ATOM 813 O O . ASP A 1 97 ? -3.835 8.420 19.632 1.00 82.50 97 ASP A O 1
ATOM 817 N N . ASN A 1 98 ? -1.999 9.281 18.690 1.00 91.44 98 ASN A N 1
ATOM 818 C CA . ASN A 1 98 ? -2.712 9.842 17.551 1.00 91.44 98 ASN A CA 1
ATOM 819 C C . ASN A 1 98 ? -2.961 8.748 16.491 1.00 91.44 98 ASN A C 1
ATOM 821 O O . ASN A 1 98 ? -2.039 8.303 15.807 1.00 91.44 98 ASN A O 1
ATOM 825 N N . THR A 1 99 ? -4.225 8.338 16.338 1.00 93.69 99 THR A N 1
ATOM 826 C CA . THR A 1 99 ? -4.660 7.294 15.384 1.00 93.69 99 THR A CA 1
ATOM 827 C C . THR A 1 99 ? -4.255 7.604 13.939 1.00 93.69 99 THR A C 1
ATOM 829 O O . THR A 1 99 ? -3.784 6.711 13.236 1.00 93.69 99 THR A O 1
ATOM 832 N N . PHE A 1 100 ? -4.359 8.864 13.496 1.00 94.88 100 PHE A N 1
ATOM 833 C CA . PHE A 1 100 ? -3.921 9.259 12.155 1.00 94.88 100 PHE A CA 1
ATOM 834 C C . PHE A 1 100 ? -2.396 9.152 11.999 1.00 94.88 100 PHE A C 1
ATOM 836 O O . PHE A 1 100 ? -1.921 8.664 10.977 1.00 94.88 100 PHE A O 1
ATOM 843 N N . GLN A 1 101 ? -1.622 9.538 13.017 1.00 95.31 101 GLN A N 1
ATOM 844 C CA . GLN A 1 101 ? -0.165 9.396 12.990 1.00 95.31 101 GLN A CA 1
ATOM 845 C C . GLN A 1 101 ? 0.254 7.916 12.946 1.00 95.31 101 GLN A C 1
ATOM 847 O O . GLN A 1 101 ? 1.083 7.553 12.114 1.00 95.31 101 GLN A O 1
ATOM 852 N N . ARG A 1 102 ? -0.383 7.042 13.743 1.00 94.81 102 ARG A N 1
ATOM 853 C CA . ARG A 1 102 ? -0.175 5.580 13.673 1.00 94.81 102 ARG A CA 1
ATOM 854 C C . ARG A 1 102 ? -0.531 5.021 12.296 1.00 94.81 102 ARG A C 1
ATOM 856 O O . ARG A 1 102 ? 0.243 4.240 11.751 1.00 94.81 102 ARG A O 1
ATOM 863 N N . PHE A 1 103 ? -1.662 5.433 11.719 1.00 95.94 103 PHE A N 1
ATOM 864 C CA . PHE A 1 103 ? -2.040 5.053 10.356 1.00 95.94 103 PHE A CA 1
ATOM 865 C C . PHE A 1 103 ? -0.962 5.465 9.352 1.00 95.94 103 PHE A C 1
ATOM 867 O O . PHE A 1 103 ? -0.439 4.609 8.643 1.00 95.94 103 PHE A O 1
ATOM 874 N N . LYS A 1 104 ? -0.567 6.741 9.352 1.00 96.69 104 LYS A N 1
ATOM 875 C CA . LYS A 1 104 ? 0.448 7.290 8.449 1.00 96.69 104 LYS A CA 1
ATOM 876 C C . LYS A 1 104 ? 1.774 6.526 8.528 1.00 96.69 104 LYS A C 1
ATOM 878 O O . LYS A 1 104 ? 2.308 6.135 7.490 1.00 96.69 104 LYS A O 1
ATOM 883 N N . ASP A 1 105 ? 2.268 6.273 9.738 1.00 93.88 105 ASP A N 1
ATOM 884 C CA . ASP A 1 105 ? 3.588 5.678 9.961 1.00 93.88 105 ASP A CA 1
ATOM 885 C C . ASP A 1 105 ? 3.610 4.170 9.665 1.00 93.88 105 ASP A C 1
ATOM 887 O O . ASP A 1 105 ? 4.539 3.677 9.022 1.00 93.88 105 ASP A O 1
ATOM 891 N N . PHE A 1 106 ? 2.592 3.416 10.098 1.00 95.69 106 PHE A N 1
ATOM 892 C CA . PHE A 1 106 ? 2.556 1.967 9.885 1.00 95.69 106 PHE A CA 1
ATOM 893 C C . PHE A 1 106 ? 2.085 1.592 8.478 1.00 95.69 106 PHE A C 1
ATOM 895 O O . PHE A 1 106 ? 2.703 0.730 7.853 1.00 95.69 106 PHE A O 1
ATOM 902 N N . PHE A 1 107 ? 1.043 2.237 7.938 1.00 96.50 107 PHE A N 1
ATOM 903 C CA . PHE A 1 107 ? 0.546 1.920 6.595 1.00 96.50 107 PHE A CA 1
ATOM 904 C C . PHE A 1 107 ? 1.612 2.154 5.529 1.00 96.50 107 PHE A C 1
ATOM 906 O O . PHE A 1 107 ? 1.815 1.301 4.667 1.00 96.50 107 PHE A O 1
ATOM 913 N N . SER A 1 108 ? 2.345 3.268 5.616 1.00 96.69 108 SER A N 1
ATOM 914 C CA . SER A 1 108 ? 3.358 3.602 4.613 1.00 96.69 108 SER A CA 1
ATOM 915 C C . SER A 1 108 ? 4.502 2.579 4.600 1.00 96.69 108 SER A C 1
ATOM 917 O O . SER A 1 108 ? 4.941 2.179 3.522 1.00 96.69 108 SER A O 1
ATOM 919 N N . LYS A 1 109 ? 4.910 2.051 5.766 1.00 95.81 109 LYS A N 1
ATOM 920 C CA . LYS A 1 109 ? 5.887 0.948 5.873 1.00 95.81 109 LYS A CA 1
ATOM 921 C C . LYS A 1 109 ? 5.342 -0.380 5.340 1.00 95.81 109 LYS A C 1
ATOM 923 O O . LYS A 1 109 ? 6.001 -1.019 4.522 1.00 95.81 109 LYS A O 1
ATOM 928 N N . VAL A 1 110 ? 4.132 -0.778 5.751 1.00 94.81 110 VAL A N 1
ATOM 929 C CA . VAL A 1 110 ? 3.477 -2.024 5.297 1.00 94.81 110 VAL A CA 1
ATOM 930 C C . VAL A 1 110 ? 3.292 -2.017 3.776 1.00 94.81 110 VAL A C 1
ATOM 932 O O . VAL A 1 110 ? 3.630 -2.989 3.104 1.00 94.81 110 VAL A O 1
ATOM 935 N N . HIS A 1 111 ? 2.821 -0.907 3.208 1.00 94.31 111 HIS A N 1
ATOM 936 C CA . HIS A 1 111 ? 2.681 -0.764 1.763 1.00 94.31 111 HIS A CA 1
ATOM 937 C C . HIS A 1 111 ? 4.047 -0.690 1.062 1.00 94.31 111 HIS A C 1
ATOM 939 O O . HIS A 1 111 ? 4.212 -1.263 -0.017 1.00 94.31 111 HIS A O 1
ATOM 945 N N . GLY A 1 112 ? 5.039 -0.034 1.674 1.00 94.69 112 GLY A N 1
ATOM 946 C CA . GLY A 1 112 ? 6.416 0.040 1.181 1.00 94.69 112 GLY A CA 1
ATOM 947 C C . GLY A 1 112 ? 7.087 -1.327 1.020 1.00 94.69 112 GLY A C 1
ATOM 948 O O . GLY A 1 112 ? 7.773 -1.535 0.024 1.00 94.69 112 GLY A O 1
ATOM 949 N N . LEU A 1 113 ? 6.825 -2.279 1.926 1.00 94.19 113 LEU A N 1
ATOM 950 C CA . LEU A 1 113 ? 7.295 -3.669 1.806 1.00 94.19 113 LEU A CA 1
ATOM 951 C C . LEU A 1 113 ? 6.820 -4.344 0.514 1.00 94.19 113 LEU A C 1
ATOM 953 O O . LEU A 1 113 ? 7.606 -5.006 -0.152 1.00 94.19 113 LEU A O 1
ATOM 957 N N . SER A 1 114 ? 5.547 -4.160 0.154 1.00 91.12 114 SER A N 1
ATOM 958 C CA . SER A 1 114 ? 4.950 -4.767 -1.047 1.00 91.12 114 SER A CA 1
ATOM 959 C C . SER A 1 114 ? 5.290 -4.041 -2.355 1.00 91.12 114 SER A C 1
ATOM 961 O O . SER A 1 114 ? 5.105 -4.597 -3.435 1.00 91.12 114 SER A O 1
ATOM 963 N N . TYR A 1 115 ? 5.748 -2.787 -2.275 1.00 92.19 115 TYR A N 1
ATOM 964 C CA . TYR A 1 115 ? 5.718 -1.837 -3.390 1.00 92.19 115 TYR A CA 1
ATOM 965 C C . TYR A 1 115 ? 6.510 -2.297 -4.620 1.00 92.19 115 TYR A C 1
ATOM 967 O O . TYR A 1 115 ? 6.008 -2.211 -5.738 1.00 92.19 115 TYR A O 1
ATOM 975 N N . VAL A 1 116 ? 7.720 -2.827 -4.421 1.00 92.06 116 VAL A N 1
ATOM 976 C CA . VAL A 1 116 ? 8.568 -3.290 -5.530 1.00 92.06 116 VAL A CA 1
ATOM 977 C C . VAL A 1 116 ? 7.920 -4.478 -6.231 1.00 92.06 116 VAL A C 1
ATOM 979 O O . VAL A 1 116 ? 7.674 -4.404 -7.429 1.00 92.06 116 VAL A O 1
ATOM 982 N N . LYS A 1 117 ? 7.563 -5.534 -5.488 1.00 89.81 117 LYS A N 1
ATOM 983 C CA . LYS A 1 117 ? 6.935 -6.731 -6.060 1.00 89.81 117 LYS A CA 1
ATOM 984 C C . LYS A 1 117 ? 5.629 -6.400 -6.789 1.00 89.81 117 LYS A C 1
ATOM 986 O O . LYS A 1 117 ? 5.436 -6.869 -7.901 1.00 89.81 117 LYS A O 1
ATOM 991 N N . ARG A 1 118 ? 4.779 -5.534 -6.220 1.00 89.00 118 ARG A N 1
ATOM 992 C CA . ARG A 1 118 ? 3.558 -5.028 -6.881 1.00 89.00 118 ARG A CA 1
ATOM 993 C C . ARG A 1 118 ? 3.843 -4.427 -8.250 1.00 89.00 118 ARG A C 1
ATOM 995 O O . ARG A 1 118 ? 3.212 -4.796 -9.233 1.00 89.00 118 ARG A O 1
ATOM 1002 N N . ASN A 1 119 ? 4.816 -3.526 -8.307 1.00 90.81 119 ASN A N 1
ATOM 1003 C CA . ASN A 1 119 ? 5.157 -2.827 -9.537 1.00 90.81 119 ASN A CA 1
ATOM 1004 C C . ASN A 1 119 ? 5.806 -3.757 -10.576 1.00 90.81 119 ASN A C 1
ATOM 1006 O O . ASN A 1 119 ? 5.634 -3.526 -11.768 1.00 90.81 119 ASN A O 1
ATOM 1010 N N . LEU A 1 120 ? 6.501 -4.814 -10.139 1.00 90.38 120 LEU A N 1
ATOM 1011 C CA . LEU A 1 120 ? 7.041 -5.850 -11.023 1.00 90.38 120 LEU A CA 1
ATOM 1012 C C . LEU A 1 120 ? 5.963 -6.765 -11.601 1.00 90.38 120 LEU A C 1
ATOM 1014 O O . LEU A 1 120 ? 6.028 -7.071 -12.786 1.00 90.38 120 LEU A O 1
ATOM 1018 N N . ILE A 1 121 ? 4.960 -7.170 -10.815 1.00 88.06 121 ILE A N 1
ATOM 1019 C CA . ILE A 1 121 ? 3.859 -7.988 -11.348 1.00 88.06 121 ILE A CA 1
ATOM 1020 C C . ILE A 1 121 ? 3.026 -7.168 -12.347 1.00 88.06 121 ILE A C 1
ATOM 1022 O O . ILE A 1 121 ? 2.673 -7.660 -13.415 1.00 88.06 121 ILE A O 1
ATOM 1026 N N . GLU A 1 122 ? 2.779 -5.887 -12.059 1.00 88.31 122 GLU A N 1
ATOM 1027 C CA . GLU A 1 122 ? 2.121 -4.971 -12.999 1.00 88.31 122 GLU A CA 1
ATOM 1028 C C . GLU A 1 122 ? 2.947 -4.758 -14.284 1.00 88.31 122 GLU A C 1
ATOM 1030 O O . GLU A 1 122 ? 2.401 -4.750 -15.386 1.00 88.31 122 GLU A O 1
ATOM 1035 N N . PHE A 1 123 ? 4.273 -4.639 -14.172 1.00 90.50 123 PHE A N 1
ATOM 1036 C CA . PHE A 1 123 ? 5.173 -4.569 -15.327 1.00 90.50 123 PHE A CA 1
ATOM 1037 C C . PHE A 1 123 ? 5.190 -5.872 -16.143 1.00 90.50 123 PHE A C 1
ATOM 1039 O O . PHE A 1 123 ? 5.177 -5.826 -17.371 1.00 90.50 123 PHE A O 1
ATOM 1046 N N . HIS A 1 124 ? 5.149 -7.031 -15.483 1.00 89.75 124 HIS A N 1
ATOM 1047 C CA . HIS A 1 124 ? 5.031 -8.336 -16.131 1.00 89.75 124 HIS A CA 1
ATOM 1048 C C . HIS A 1 124 ? 3.709 -8.481 -16.895 1.00 89.75 124 HIS A C 1
ATOM 1050 O O . HIS A 1 124 ? 3.726 -8.842 -18.067 1.00 89.75 124 HIS A O 1
ATOM 1056 N N . LYS A 1 125 ? 2.572 -8.111 -16.292 1.00 87.25 125 LYS A N 1
ATOM 1057 C CA . LYS A 1 125 ? 1.264 -8.105 -16.974 1.00 87.25 125 LYS A CA 1
ATOM 1058 C C . LYS A 1 125 ? 1.267 -7.236 -18.226 1.00 87.25 125 LYS A C 1
ATOM 1060 O O . LYS A 1 125 ? 0.726 -7.641 -19.247 1.00 87.25 125 LYS A O 1
ATOM 1065 N N . GLN A 1 126 ? 1.900 -6.065 -18.160 1.00 87.75 126 GLN A N 1
ATOM 1066 C CA . GLN A 1 126 ? 2.051 -5.181 -19.317 1.00 87.75 126 GLN A CA 1
ATOM 1067 C C . GLN A 1 126 ? 2.995 -5.763 -20.373 1.00 87.75 126 GLN A C 1
ATOM 1069 O O . GLN A 1 126 ? 2.709 -5.662 -21.558 1.00 87.75 126 GLN A O 1
ATOM 1074 N N . THR A 1 127 ? 4.064 -6.442 -19.949 1.00 88.12 127 THR A N 1
ATOM 1075 C CA . THR A 1 127 ? 4.933 -7.227 -20.838 1.00 88.12 127 THR A CA 1
ATOM 1076 C C . THR A 1 127 ? 4.135 -8.314 -21.576 1.00 88.12 127 THR A C 1
ATOM 1078 O O . THR A 1 127 ? 4.255 -8.425 -22.787 1.00 88.12 127 THR A O 1
ATOM 1081 N N . LEU A 1 128 ? 3.268 -9.070 -20.889 1.00 86.06 128 LEU A N 1
ATOM 1082 C CA . LEU A 1 128 ? 2.478 -10.159 -21.488 1.00 86.06 128 LEU A CA 1
ATOM 1083 C C . LEU A 1 128 ? 1.467 -9.710 -22.558 1.00 86.06 128 LEU A C 1
ATOM 1085 O O . LEU A 1 128 ? 1.146 -10.496 -23.446 1.00 86.06 128 LEU A O 1
ATOM 1089 N N . ILE A 1 129 ? 0.942 -8.484 -22.469 1.00 85.56 129 ILE A N 1
ATOM 1090 C CA . ILE A 1 129 ? -0.048 -7.946 -23.425 1.00 85.56 129 ILE A CA 1
ATOM 1091 C C . ILE A 1 129 ? 0.575 -7.102 -24.545 1.00 85.56 129 ILE A C 1
ATOM 1093 O O . ILE A 1 129 ? -0.158 -6.588 -25.387 1.00 85.56 129 ILE A O 1
ATOM 1097 N N . SER A 1 130 ? 1.896 -6.902 -24.534 1.00 83.44 130 SER A N 1
ATOM 1098 C CA . SER A 1 130 ? 2.582 -6.012 -25.471 1.00 83.44 130 SER A CA 1
ATOM 1099 C C . SER A 1 130 ? 3.190 -6.795 -26.631 1.00 83.44 130 SER A C 1
ATOM 1101 O O . SER A 1 130 ? 4.077 -7.627 -26.434 1.00 83.44 130 SER A O 1
ATOM 1103 N N . ASP A 1 131 ? 2.777 -6.481 -27.861 1.00 77.81 131 ASP A N 1
ATOM 1104 C CA . ASP A 1 131 ? 3.298 -7.117 -29.082 1.00 77.81 131 ASP A CA 1
ATOM 1105 C C . ASP A 1 131 ? 4.831 -6.966 -29.227 1.00 77.81 131 ASP A C 1
ATOM 1107 O O . ASP A 1 131 ? 5.497 -7.799 -29.849 1.00 77.81 131 ASP A O 1
ATOM 1111 N N . GLY A 1 132 ? 5.415 -5.931 -28.606 1.00 70.06 132 GLY A N 1
ATOM 1112 C CA . GLY A 1 132 ? 6.860 -5.684 -28.585 1.00 70.06 132 GLY A CA 1
ATOM 1113 C C . GLY A 1 132 ? 7.662 -6.604 -27.657 1.00 70.06 132 GLY A C 1
ATOM 1114 O O . GLY A 1 132 ? 8.881 -6.679 -27.791 1.00 70.06 132 GLY A O 1
ATOM 1115 N N . ALA A 1 133 ? 7.010 -7.325 -26.740 1.00 69.50 133 ALA A N 1
ATOM 1116 C CA . ALA A 1 133 ? 7.671 -8.211 -25.778 1.00 69.50 133 ALA A CA 1
ATOM 1117 C C . ALA A 1 133 ? 7.876 -9.651 -26.285 1.00 69.50 133 ALA A C 1
ATOM 1119 O O . ALA A 1 133 ? 8.519 -10.459 -25.612 1.00 69.50 133 ALA A O 1
ATOM 1120 N N . THR A 1 134 ? 7.368 -9.973 -27.479 1.00 67.12 134 THR A N 1
ATOM 1121 C CA . THR A 1 134 ? 7.417 -11.311 -28.107 1.00 67.12 134 THR A CA 1
ATOM 1122 C C . THR A 1 134 ? 8.828 -11.883 -28.300 1.00 67.12 134 THR A C 1
ATOM 1124 O O . THR A 1 134 ? 8.982 -13.082 -28.524 1.00 67.12 134 THR A O 1
ATOM 1127 N N . ALA A 1 135 ? 9.867 -11.052 -28.191 1.00 61.00 135 ALA A N 1
ATOM 1128 C CA . ALA A 1 135 ? 11.267 -11.451 -28.291 1.00 61.00 135 ALA A CA 1
ATOM 1129 C C . ALA A 1 135 ? 11.890 -11.936 -26.961 1.00 61.00 135 ALA A C 1
ATOM 1131 O O . ALA A 1 135 ? 13.031 -12.415 -26.968 1.00 61.00 135 ALA A O 1
ATOM 1132 N N . LEU A 1 136 ? 11.191 -11.861 -25.819 1.00 70.25 136 LEU A N 1
ATOM 1133 C CA . LEU A 1 136 ? 11.625 -12.517 -24.579 1.00 70.25 136 LEU A CA 1
ATOM 1134 C C . LEU A 1 136 ? 11.304 -14.021 -24.616 1.00 70.25 136 LEU A C 1
ATOM 1136 O O . LEU A 1 136 ? 10.152 -14.428 -24.511 1.00 70.25 136 LEU A O 1
ATOM 1140 N N . SER A 1 137 ? 12.345 -14.849 -24.705 1.00 62.06 137 SER A N 1
ATOM 1141 C CA . SER A 1 137 ? 12.263 -16.318 -24.688 1.00 62.06 137 SER A CA 1
ATOM 1142 C C . SER A 1 137 ? 11.869 -16.914 -23.333 1.00 62.06 137 SER A C 1
ATOM 1144 O O . SER A 1 137 ? 11.358 -18.028 -23.287 1.00 62.06 137 SER A O 1
ATOM 1146 N N . ASP A 1 138 ? 12.111 -16.178 -22.246 1.00 66.25 138 ASP A N 1
ATOM 1147 C CA . ASP A 1 138 ? 12.127 -16.695 -20.873 1.00 66.25 138 ASP A CA 1
ATOM 1148 C C . ASP A 1 138 ? 11.154 -15.930 -19.953 1.00 66.25 138 ASP A C 1
ATOM 1150 O O . ASP A 1 138 ? 11.456 -15.659 -18.788 1.00 66.25 138 ASP A O 1
ATOM 1154 N N . ILE A 1 139 ? 9.986 -15.535 -20.479 1.00 73.62 139 ILE A N 1
ATOM 1155 C CA . ILE A 1 139 ? 8.906 -14.995 -19.640 1.00 73.62 139 ILE A CA 1
ATOM 1156 C C . ILE A 1 139 ? 8.346 -16.134 -18.778 1.00 73.62 139 ILE A C 1
ATOM 1158 O O . ILE A 1 139 ? 7.789 -17.102 -19.290 1.00 73.62 139 ILE A O 1
ATOM 1162 N N . ASP A 1 140 ? 8.484 -15.989 -17.463 1.00 73.81 140 ASP A N 1
ATOM 1163 C CA . ASP A 1 140 ? 8.048 -16.954 -16.451 1.00 73.81 140 ASP A CA 1
ATOM 1164 C C . ASP A 1 140 ? 7.164 -16.243 -15.414 1.00 73.81 140 ASP A C 1
ATOM 1166 O O . ASP A 1 140 ? 7.537 -15.179 -14.905 1.00 73.81 140 ASP A O 1
ATOM 1170 N N . ASP A 1 141 ? 6.026 -16.850 -15.066 1.00 75.88 141 ASP A N 1
ATOM 1171 C CA . ASP A 1 141 ? 5.089 -16.390 -14.027 1.00 75.88 141 ASP A CA 1
ATOM 1172 C C . ASP A 1 141 ? 5.753 -16.243 -12.641 1.00 75.88 141 ASP A C 1
ATOM 1174 O O . ASP A 1 141 ? 5.254 -15.528 -11.769 1.00 75.88 141 ASP A O 1
ATOM 1178 N N . ARG A 1 142 ? 6.900 -16.901 -12.414 1.00 77.81 142 ARG A N 1
ATOM 1179 C CA . ARG A 1 142 ? 7.727 -16.742 -11.205 1.00 77.81 142 ARG A CA 1
ATOM 1180 C C . ARG A 1 142 ? 8.432 -15.390 -11.118 1.00 77.81 142 ARG A C 1
ATOM 1182 O O . ARG A 1 142 ? 8.906 -15.038 -10.042 1.00 77.81 142 ARG A O 1
ATOM 1189 N N . LEU A 1 143 ? 8.483 -14.626 -12.212 1.00 85.88 143 LEU A N 1
ATOM 1190 C CA . LEU A 1 143 ? 9.085 -13.291 -12.320 1.00 85.88 143 LEU A CA 1
ATOM 1191 C C . LEU A 1 143 ? 10.604 -13.219 -12.109 1.00 85.88 143 LEU A C 1
ATOM 1193 O O . LEU A 1 143 ? 11.153 -12.120 -12.125 1.00 85.88 143 LEU A O 1
ATOM 1197 N N . ASP A 1 144 ? 11.302 -14.345 -11.943 1.00 86.12 144 ASP A N 1
ATOM 1198 C CA . ASP A 1 144 ? 12.751 -14.370 -11.681 1.00 86.12 144 ASP A CA 1
ATOM 1199 C C . ASP A 1 144 ? 13.554 -13.635 -12.776 1.00 86.12 144 ASP A C 1
ATOM 1201 O O . ASP A 1 144 ? 14.558 -12.984 -12.488 1.00 86.12 144 ASP A O 1
ATOM 1205 N N . TYR A 1 145 ? 13.059 -13.642 -14.020 1.00 87.56 145 TYR A N 1
ATOM 1206 C CA . TYR A 1 145 ? 13.632 -12.912 -15.157 1.00 87.56 145 TYR A CA 1
ATOM 1207 C C . TYR A 1 145 ? 13.670 -11.377 -14.961 1.00 87.56 145 TYR A C 1
ATOM 1209 O O . TYR A 1 145 ? 14.503 -10.697 -15.561 1.00 87.56 145 TYR A O 1
ATOM 1217 N N . LEU A 1 146 ? 12.829 -10.820 -14.078 1.00 89.69 146 LEU A N 1
ATOM 1218 C CA . LEU A 1 146 ? 12.816 -9.400 -13.694 1.00 89.69 146 LEU A CA 1
ATOM 1219 C C . LEU A 1 146 ? 13.885 -9.031 -12.648 1.00 89.69 146 LEU A C 1
ATOM 1221 O O . LEU A 1 146 ? 13.994 -7.862 -12.267 1.00 89.69 146 LEU A O 1
ATOM 1225 N N . LEU A 1 147 ? 14.678 -9.995 -12.171 1.00 88.62 147 LEU A N 1
ATOM 1226 C CA . LEU A 1 147 ? 15.866 -9.725 -11.355 1.00 88.62 147 LEU A CA 1
ATOM 1227 C C . LEU A 1 147 ? 17.106 -9.404 -12.206 1.00 88.62 147 LEU A C 1
ATOM 1229 O O . LEU A 1 147 ? 18.041 -8.794 -11.683 1.00 88.62 147 LEU A O 1
ATOM 1233 N N . ASP A 1 148 ? 17.119 -9.771 -13.493 1.00 89.50 148 ASP A N 1
ATOM 1234 C CA . ASP A 1 148 ? 18.189 -9.389 -14.418 1.00 89.50 148 ASP A CA 1
ATOM 1235 C C . ASP A 1 148 ? 17.939 -7.988 -15.003 1.00 89.50 148 ASP A C 1
ATOM 1237 O O . ASP A 1 148 ? 16.879 -7.685 -15.552 1.00 89.50 148 ASP A O 1
ATOM 1241 N N . VAL A 1 149 ? 18.954 -7.128 -14.922 1.00 91.19 149 VAL A N 1
ATOM 1242 C CA . VAL A 1 149 ? 18.950 -5.784 -15.512 1.00 91.19 149 VAL A CA 1
ATOM 1243 C C . VAL A 1 149 ? 18.898 -5.857 -17.047 1.00 91.19 149 VAL A C 1
ATOM 1245 O O . VAL A 1 149 ? 18.296 -4.991 -17.686 1.00 91.19 149 VAL A O 1
ATOM 1248 N N . ASN A 1 150 ? 19.464 -6.907 -17.657 1.00 90.81 150 ASN A N 1
ATOM 1249 C CA . ASN A 1 150 ? 19.484 -7.060 -19.115 1.00 90.81 150 ASN A CA 1
ATOM 1250 C C . ASN A 1 150 ? 18.083 -7.238 -19.715 1.00 90.81 150 ASN A C 1
ATOM 1252 O O . ASN A 1 150 ? 17.834 -6.724 -20.806 1.00 90.81 150 ASN A O 1
ATOM 1256 N N . THR A 1 151 ? 17.159 -7.880 -18.992 1.00 91.19 151 THR A N 1
ATOM 1257 C CA . THR A 1 151 ? 15.739 -7.999 -19.367 1.00 91.19 151 THR A CA 1
ATOM 1258 C C . THR A 1 151 ? 15.132 -6.635 -19.683 1.00 91.19 151 THR A C 1
ATOM 1260 O O . THR A 1 151 ? 14.498 -6.450 -20.722 1.00 91.19 151 THR A O 1
ATOM 1263 N N . TYR A 1 152 ? 15.366 -5.653 -18.812 1.00 92.88 152 TYR A N 1
ATOM 1264 C CA . TYR A 1 152 ? 14.832 -4.307 -18.979 1.00 92.88 152 TYR A CA 1
ATOM 1265 C C . TYR A 1 152 ? 15.514 -3.546 -20.114 1.00 92.88 152 TYR A C 1
ATOM 1267 O O . TYR A 1 152 ? 14.840 -2.852 -20.867 1.00 92.88 152 TYR A O 1
ATOM 1275 N N . ASN A 1 153 ? 16.830 -3.698 -20.276 1.00 92.25 153 ASN A N 1
ATOM 1276 C CA . ASN A 1 153 ? 17.555 -3.076 -21.388 1.00 92.25 153 ASN A CA 1
ATOM 1277 C C . ASN A 1 153 ? 17.047 -3.602 -22.741 1.00 92.25 153 ASN A C 1
ATOM 1279 O O . ASN A 1 153 ? 16.820 -2.820 -23.662 1.00 92.25 153 ASN A O 1
ATOM 1283 N N . LYS A 1 154 ? 16.800 -4.914 -22.834 1.00 91.25 154 LYS A N 1
ATOM 1284 C CA . LYS A 1 154 ? 16.232 -5.564 -24.017 1.00 91.25 154 LYS A CA 1
ATOM 1285 C C . LYS A 1 154 ? 14.809 -5.073 -24.308 1.00 91.25 154 LYS A C 1
ATOM 1287 O O . LYS A 1 154 ? 14.571 -4.563 -25.399 1.00 91.25 154 LYS A O 1
ATOM 1292 N N . LEU A 1 155 ? 13.907 -5.107 -23.320 1.00 91.06 155 LEU A N 1
ATOM 1293 C CA . LEU A 1 155 ? 12.543 -4.572 -23.461 1.00 91.06 155 LEU A CA 1
ATOM 1294 C C . LEU A 1 155 ? 12.532 -3.086 -23.845 1.00 91.06 155 LEU A C 1
ATOM 1296 O O . LEU A 1 155 ? 11.750 -2.680 -24.699 1.00 91.06 155 LEU A O 1
ATOM 1300 N N . SER A 1 156 ? 13.417 -2.279 -23.255 1.00 92.62 156 SER A N 1
ATOM 1301 C CA . SER A 1 156 ? 13.535 -0.851 -23.566 1.00 92.62 156 SER A CA 1
ATOM 1302 C C . SER A 1 156 ? 13.897 -0.600 -25.033 1.00 92.62 156 SER A C 1
ATOM 1304 O O . SER A 1 156 ? 13.349 0.312 -25.644 1.00 92.62 156 SER A O 1
ATOM 1306 N N . MET A 1 157 ? 14.758 -1.433 -25.626 1.00 90.81 157 MET A N 1
ATOM 1307 C CA . MET A 1 157 ? 15.122 -1.331 -27.042 1.00 90.81 157 MET A CA 1
ATOM 1308 C C . MET A 1 157 ? 14.051 -1.911 -27.978 1.00 90.81 157 MET A C 1
ATOM 1310 O O . MET A 1 157 ? 13.685 -1.266 -28.958 1.00 90.81 157 MET A O 1
ATOM 1314 N N . GLU A 1 158 ? 13.551 -3.115 -27.692 1.00 88.19 158 GLU A N 1
ATOM 1315 C CA . GLU A 1 158 ? 12.648 -3.855 -28.587 1.00 88.19 158 GLU A CA 1
ATOM 1316 C C . GLU A 1 158 ? 11.237 -3.251 -28.612 1.00 88.19 158 GLU A C 1
ATOM 1318 O O . GLU A 1 158 ? 10.643 -3.100 -29.681 1.00 88.19 158 GLU A O 1
ATOM 1323 N N . CYS A 1 159 ? 10.724 -2.805 -27.462 1.00 89.25 159 CYS A N 1
ATOM 1324 C CA . CYS A 1 159 ? 9.397 -2.199 -27.384 1.00 89.25 159 CYS A CA 1
ATOM 1325 C C . CYS A 1 159 ? 9.364 -0.745 -27.885 1.00 89.25 159 CYS A C 1
ATOM 1327 O O . CYS A 1 159 ? 8.278 -0.252 -28.164 1.00 89.25 159 CYS A O 1
ATOM 1329 N N . LEU A 1 160 ? 10.498 -0.047 -28.052 1.00 91.06 160 LEU A N 1
ATOM 1330 C CA . LEU A 1 160 ? 10.532 1.410 -28.290 1.00 91.06 160 LEU A CA 1
ATOM 1331 C C . LEU A 1 160 ? 9.666 1.895 -29.467 1.00 91.06 160 LEU A C 1
ATOM 1333 O O . LEU A 1 160 ? 9.143 3.006 -29.427 1.00 91.06 160 LEU A O 1
ATOM 1337 N N . SER A 1 161 ? 9.525 1.076 -30.512 1.00 89.50 161 SER A N 1
ATOM 1338 C CA . SER A 1 161 ? 8.747 1.408 -31.717 1.00 89.50 161 SER A CA 1
ATOM 1339 C C . SER A 1 161 ? 7.308 0.871 -31.725 1.00 89.50 161 SER A C 1
ATOM 1341 O O . SER A 1 161 ? 6.517 1.296 -32.564 1.00 89.50 161 SER A O 1
ATOM 1343 N N . ILE A 1 162 ? 6.970 -0.036 -30.803 1.00 89.62 162 ILE A N 1
ATOM 1344 C CA . ILE A 1 162 ? 5.690 -0.766 -30.753 1.00 89.62 162 ILE A CA 1
ATOM 1345 C C . ILE A 1 162 ? 4.880 -0.322 -29.529 1.00 89.62 162 ILE A C 1
ATOM 1347 O O . ILE A 1 162 ? 3.724 0.073 -29.645 1.00 89.62 162 ILE A O 1
ATOM 1351 N N . ASP A 1 163 ? 5.527 -0.313 -28.365 1.00 90.31 163 ASP A N 1
ATOM 1352 C CA . ASP A 1 163 ? 5.002 0.126 -27.078 1.00 90.31 163 ASP A CA 1
ATOM 1353 C C . ASP A 1 163 ? 6.031 1.038 -26.372 1.00 90.31 163 ASP A C 1
ATOM 1355 O O . ASP A 1 163 ? 6.806 0.601 -25.508 1.00 90.31 163 ASP A O 1
ATOM 1359 N N . PRO A 1 164 ? 6.059 2.339 -26.728 1.00 92.25 164 PRO A N 1
ATOM 1360 C CA . PRO A 1 164 ? 6.964 3.310 -26.116 1.00 92.25 164 PRO A CA 1
ATOM 1361 C C . PRO A 1 164 ? 6.759 3.463 -24.599 1.00 92.25 164 PRO A C 1
ATOM 1363 O O . PRO A 1 164 ? 7.661 3.914 -23.893 1.00 92.25 164 PRO A O 1
ATOM 1366 N N . PHE A 1 165 ? 5.579 3.106 -24.080 1.00 91.25 165 PHE A N 1
ATOM 1367 C CA . PHE A 1 165 ? 5.258 3.209 -22.659 1.00 91.25 165 PHE A CA 1
ATOM 1368 C C . PHE A 1 165 ? 5.888 2.068 -21.858 1.00 91.25 165 PHE A C 1
ATOM 1370 O O . PHE A 1 165 ? 6.501 2.324 -20.816 1.00 91.25 165 PHE A O 1
ATOM 1377 N N . LEU A 1 166 ? 5.811 0.831 -22.360 1.00 91.62 166 LEU A N 1
ATOM 1378 C CA . LEU A 1 166 ? 6.541 -0.301 -21.795 1.00 91.62 166 LEU A CA 1
ATOM 1379 C C . LEU A 1 166 ? 8.056 -0.087 -21.906 1.00 91.62 166 LEU A C 1
ATOM 1381 O O . LEU A 1 166 ? 8.766 -0.315 -20.927 1.00 91.62 166 LEU A O 1
ATOM 1385 N N . ALA A 1 167 ? 8.544 0.442 -23.034 1.00 93.56 167 ALA A N 1
ATOM 1386 C CA . ALA A 1 167 ? 9.959 0.763 -23.222 1.00 93.56 167 ALA A CA 1
ATOM 1387 C C . ALA A 1 167 ? 10.488 1.791 -22.201 1.00 93.56 167 ALA A C 1
ATOM 1389 O O . ALA A 1 167 ? 11.544 1.582 -21.597 1.00 93.56 167 ALA A O 1
ATOM 1390 N N . PHE A 1 168 ? 9.727 2.864 -21.950 1.00 94.94 168 PHE A N 1
ATOM 1391 C CA . PHE A 1 168 ? 10.037 3.860 -20.917 1.00 94.94 168 PHE A CA 1
ATOM 1392 C C . PHE A 1 168 ? 9.984 3.265 -19.501 1.00 94.94 168 PHE A C 1
ATOM 1394 O O . PHE A 1 168 ? 10.858 3.528 -18.673 1.00 94.94 168 PHE A O 1
ATOM 1401 N N . LYS A 1 169 ? 8.985 2.423 -19.198 1.00 93.00 169 LYS A N 1
ATOM 1402 C CA . LYS A 1 169 ? 8.934 1.712 -17.910 1.00 93.00 169 LYS A CA 1
ATOM 1403 C C . LYS A 1 169 ? 10.139 0.797 -17.722 1.00 93.00 169 LYS A C 1
ATOM 1405 O O . LYS A 1 169 ? 10.689 0.762 -16.623 1.00 93.00 169 LYS A O 1
ATOM 1410 N N . ALA A 1 170 ? 10.556 0.093 -18.770 1.00 94.56 170 ALA A N 1
ATOM 1411 C CA . ALA A 1 170 ? 11.722 -0.774 -18.736 1.00 94.56 170 ALA A CA 1
ATOM 1412 C C . ALA A 1 170 ? 12.998 0.031 -18.435 1.00 94.56 170 ALA A C 1
ATOM 1414 O O . ALA A 1 170 ? 13.735 -0.338 -17.527 1.00 94.56 170 ALA A O 1
ATOM 1415 N N . GLU A 1 171 ? 13.206 1.188 -19.073 1.00 94.62 171 GLU A N 1
ATOM 1416 C CA . GLU A 1 171 ? 14.317 2.100 -18.749 1.00 94.62 171 GLU A CA 1
ATOM 1417 C C . GLU A 1 171 ? 14.315 2.511 -17.259 1.00 94.62 171 GLU A C 1
ATOM 1419 O O . GLU A 1 171 ? 15.333 2.400 -16.567 1.00 94.62 171 GLU A O 1
ATOM 1424 N N . VAL A 1 172 ? 13.151 2.900 -16.721 1.00 93.38 172 VAL A N 1
ATOM 1425 C CA . VAL A 1 172 ? 12.995 3.253 -15.297 1.00 93.38 172 VAL A CA 1
ATOM 1426 C C . VAL A 1 172 ? 13.329 2.074 -14.375 1.00 93.38 172 VAL A C 1
ATOM 1428 O O . VAL A 1 172 ? 14.031 2.258 -13.376 1.00 93.38 172 VAL A O 1
ATOM 1431 N N . PHE A 1 173 ? 12.853 0.864 -14.682 1.00 94.00 173 PHE A N 1
ATOM 1432 C CA . PHE A 1 173 ? 13.162 -0.319 -13.876 1.00 94.00 173 PHE A CA 1
ATOM 1433 C C . PHE A 1 173 ? 14.613 -0.777 -14.015 1.00 94.00 173 PHE A C 1
ATOM 1435 O O . PHE A 1 173 ? 15.174 -1.203 -13.010 1.00 94.00 173 PHE A O 1
ATOM 1442 N N . SER A 1 174 ? 15.251 -0.619 -15.179 1.00 94.19 174 SER A N 1
ATOM 1443 C CA . SER A 1 174 ? 16.689 -0.866 -15.358 1.00 94.19 174 SER A CA 1
ATOM 1444 C C . SER A 1 174 ? 17.506 -0.022 -14.375 1.00 94.19 174 SER A C 1
ATOM 1446 O O . SER A 1 174 ? 18.325 -0.552 -13.624 1.00 94.19 174 SER A O 1
ATOM 1448 N N . GLY A 1 175 ? 17.192 1.275 -14.255 1.00 91.69 175 GLY A N 1
ATOM 1449 C CA . GLY A 1 175 ? 17.813 2.153 -13.258 1.00 91.69 175 GLY A CA 1
ATOM 1450 C C . GLY A 1 175 ? 17.544 1.730 -11.806 1.00 91.69 175 GLY A C 1
ATOM 1451 O O . GLY A 1 175 ? 18.459 1.705 -10.985 1.00 91.69 175 GLY A O 1
ATOM 1452 N N . VAL A 1 176 ? 16.303 1.354 -11.472 1.00 92.19 176 VAL A N 1
ATOM 1453 C CA . VAL A 1 176 ? 15.923 0.921 -10.109 1.00 92.19 176 VAL A CA 1
ATOM 1454 C C . VAL A 1 176 ? 16.540 -0.432 -9.727 1.00 92.19 176 VAL A C 1
ATOM 1456 O O . VAL A 1 176 ? 16.921 -0.621 -8.570 1.00 92.19 176 VAL A O 1
ATOM 1459 N N . MET A 1 177 ? 16.664 -1.355 -10.681 1.00 90.00 177 MET A N 1
ATOM 1460 C CA . MET A 1 177 ? 17.269 -2.679 -10.508 1.00 90.00 177 MET A CA 1
ATOM 1461 C C . MET A 1 177 ? 18.783 -2.687 -10.702 1.00 90.00 177 MET A C 1
ATOM 1463 O O . MET A 1 177 ? 19.426 -3.658 -10.303 1.00 90.00 177 MET A O 1
ATOM 1467 N N . GLY A 1 178 ? 19.379 -1.620 -11.238 1.00 87.31 178 GLY A N 1
ATOM 1468 C CA . GLY A 1 178 ? 20.823 -1.487 -11.418 1.00 87.31 178 GLY A CA 1
ATOM 1469 C C . GLY A 1 178 ? 21.585 -1.584 -10.097 1.00 87.31 178 GLY A C 1
ATOM 1470 O O . GLY A 1 178 ? 22.499 -2.400 -9.959 1.00 87.31 178 GLY A O 1
ATOM 1471 N N . ASP A 1 179 ? 21.158 -0.851 -9.065 1.00 89.50 179 ASP A N 1
ATOM 1472 C CA . ASP A 1 179 ? 21.873 -0.802 -7.789 1.00 89.50 179 ASP A CA 1
ATOM 1473 C C . ASP A 1 179 ? 20.983 -0.659 -6.539 1.00 89.50 179 ASP A C 1
ATOM 1475 O O . ASP A 1 179 ? 19.868 -0.135 -6.537 1.00 89.50 179 ASP A O 1
ATOM 1479 N N . ASP A 1 180 ? 21.538 -1.124 -5.427 1.00 92.00 180 ASP A N 1
ATOM 1480 C CA . ASP A 1 180 ? 20.912 -1.172 -4.110 1.00 92.00 180 ASP A CA 1
ATOM 1481 C C . ASP A 1 180 ? 20.581 0.205 -3.500 1.00 92.00 180 ASP A C 1
ATOM 1483 O O . ASP A 1 180 ? 19.654 0.333 -2.695 1.00 92.00 180 ASP A O 1
ATOM 1487 N N . LYS A 1 181 ? 21.352 1.249 -3.820 1.00 93.25 181 LYS A N 1
ATOM 1488 C CA . LYS A 1 181 ? 21.117 2.615 -3.329 1.00 93.25 181 LYS A CA 1
ATOM 1489 C C . LYS A 1 181 ? 19.940 3.232 -4.081 1.00 93.25 181 LYS A C 1
ATOM 1491 O O . LYS A 1 181 ? 19.090 3.848 -3.434 1.00 93.25 181 LYS A O 1
ATOM 1496 N N . THR A 1 182 ? 19.835 3.019 -5.390 1.00 93.50 182 THR A N 1
ATOM 1497 C CA . THR A 1 182 ? 18.681 3.462 -6.183 1.00 93.50 182 THR A CA 1
ATOM 1498 C C . THR A 1 182 ? 17.406 2.726 -5.762 1.00 93.50 182 THR A C 1
ATOM 1500 O O . THR A 1 182 ? 16.398 3.386 -5.501 1.00 93.50 182 THR A O 1
ATOM 1503 N N . MET A 1 183 ? 17.461 1.410 -5.518 1.00 93.94 183 MET A N 1
ATOM 1504 C CA . MET A 1 183 ? 16.341 0.649 -4.940 1.00 93.94 183 MET A CA 1
ATOM 1505 C C . MET A 1 183 ? 15.881 1.203 -3.573 1.00 93.94 183 MET A C 1
ATOM 1507 O O . MET A 1 183 ? 14.689 1.440 -3.356 1.00 93.94 183 MET A O 1
ATOM 1511 N N . ARG A 1 184 ? 16.812 1.499 -2.649 1.00 95.38 184 ARG A N 1
ATOM 1512 C CA . ARG A 1 184 ? 16.486 2.150 -1.359 1.00 95.38 184 ARG A CA 1
ATOM 1513 C C . ARG A 1 184 ? 15.797 3.501 -1.543 1.00 95.38 184 ARG A C 1
ATOM 1515 O O . ARG A 1 184 ? 14.850 3.805 -0.818 1.00 95.38 184 ARG A O 1
ATOM 1522 N N . LEU A 1 185 ? 16.286 4.330 -2.468 1.00 95.56 185 LEU A N 1
ATOM 1523 C CA . LEU A 1 185 ? 15.710 5.647 -2.752 1.00 95.56 185 LEU A CA 1
ATOM 1524 C C . LEU A 1 185 ? 14.313 5.528 -3.372 1.00 95.56 185 LEU A C 1
ATOM 1526 O O . LEU A 1 185 ? 13.423 6.285 -2.989 1.00 95.56 185 LEU A O 1
ATOM 1530 N N . TYR A 1 186 ? 14.098 4.551 -4.254 1.00 95.62 186 TYR A N 1
ATOM 1531 C CA . TYR A 1 186 ? 12.803 4.249 -4.862 1.00 95.62 186 TYR A CA 1
ATOM 1532 C C . TYR A 1 186 ? 11.744 3.877 -3.810 1.00 95.62 186 TYR A C 1
ATOM 1534 O O . TYR A 1 186 ? 10.678 4.496 -3.761 1.00 95.62 186 TYR A O 1
ATOM 1542 N N . ILE A 1 187 ? 12.070 2.952 -2.896 1.00 96.06 187 ILE A N 1
ATOM 1543 C CA .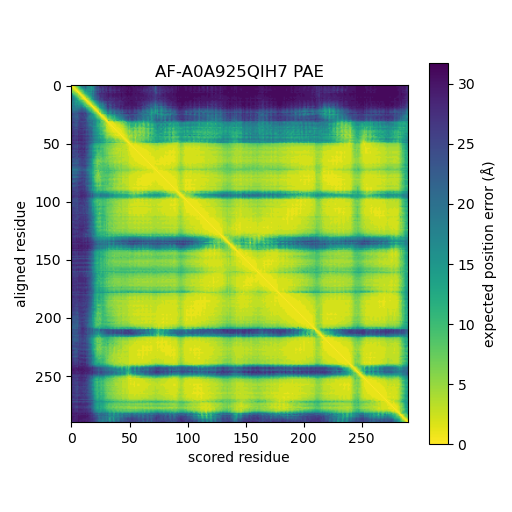 ILE A 1 187 ? 11.182 2.553 -1.789 1.00 96.06 187 ILE A CA 1
ATOM 1544 C C . ILE A 1 187 ? 10.910 3.737 -0.846 1.00 96.06 187 ILE A C 1
ATOM 1546 O O . ILE A 1 187 ? 9.757 4.005 -0.507 1.00 96.06 187 ILE A O 1
ATOM 1550 N N . LYS A 1 188 ? 11.944 4.494 -0.447 1.00 97.06 188 LYS A N 1
ATOM 1551 C CA . LYS A 1 188 ? 11.776 5.666 0.435 1.00 97.06 188 LYS A CA 1
ATOM 1552 C C . LYS A 1 188 ? 10.913 6.758 -0.199 1.00 97.06 188 LYS A C 1
ATOM 1554 O O . LYS A 1 188 ? 10.049 7.307 0.478 1.00 97.06 188 LYS A O 1
ATOM 1559 N N . LYS A 1 189 ? 11.098 7.041 -1.493 1.00 97.31 189 LYS A N 1
ATOM 1560 C CA . LYS A 1 189 ? 10.286 8.010 -2.244 1.00 97.31 189 LYS A CA 1
ATOM 1561 C C . LYS A 1 189 ? 8.809 7.611 -2.252 1.00 97.31 189 LYS A C 1
ATOM 1563 O O . LYS A 1 189 ? 7.960 8.474 -2.047 1.00 97.31 189 LYS A O 1
ATOM 1568 N N . HIS A 1 190 ? 8.501 6.323 -2.427 1.00 96.19 190 HIS A N 1
ATOM 1569 C CA . HIS A 1 190 ? 7.127 5.821 -2.309 1.00 96.19 190 HIS A CA 1
ATOM 1570 C C . HIS A 1 190 ? 6.536 6.066 -0.918 1.00 96.19 190 HIS A C 1
ATOM 1572 O O . HIS A 1 190 ? 5.453 6.635 -0.816 1.00 96.19 190 HIS A O 1
ATOM 1578 N N . VAL A 1 191 ? 7.262 5.709 0.147 1.00 97.69 191 VAL A N 1
ATOM 1579 C CA . VAL A 1 191 ? 6.817 5.934 1.535 1.00 97.69 191 VAL A CA 1
ATOM 1580 C C . VAL A 1 191 ? 6.513 7.412 1.788 1.00 97.69 191 VAL A C 1
ATOM 1582 O O . VAL A 1 191 ? 5.403 7.735 2.197 1.00 97.69 191 VAL A O 1
ATOM 1585 N N . THR A 1 192 ? 7.428 8.325 1.453 1.00 98.06 192 THR A N 1
ATOM 1586 C CA . THR A 1 192 ? 7.210 9.771 1.633 1.00 98.06 192 THR A CA 1
ATOM 1587 C C . THR A 1 192 ? 6.039 10.305 0.800 1.00 98.06 192 THR A C 1
ATOM 1589 O O . THR A 1 192 ? 5.248 11.109 1.294 1.00 98.06 192 THR A O 1
AT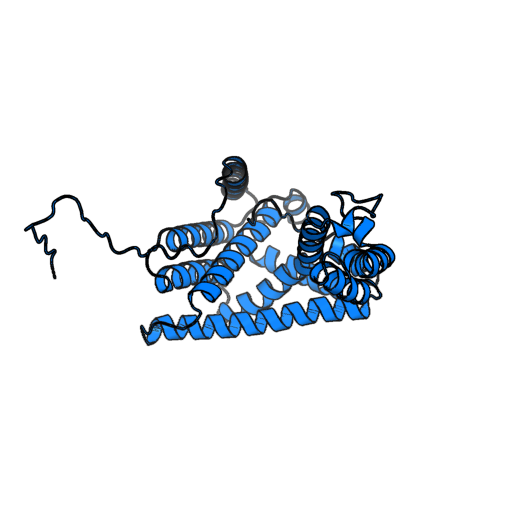OM 1592 N N . ASN A 1 193 ? 5.878 9.854 -0.449 1.00 97.38 193 ASN A N 1
ATOM 1593 C CA . ASN A 1 193 ? 4.730 10.232 -1.279 1.00 97.38 193 ASN A CA 1
ATOM 1594 C C . ASN A 1 193 ? 3.405 9.761 -0.660 1.00 97.38 193 ASN A C 1
ATOM 1596 O O . ASN A 1 193 ? 2.409 10.486 -0.692 1.00 97.38 193 ASN A O 1
ATOM 1600 N N . LEU A 1 194 ? 3.397 8.558 -0.083 1.00 97.06 194 LEU A N 1
ATOM 1601 C CA . LEU A 1 194 ? 2.226 7.968 0.548 1.00 97.06 194 LEU A CA 1
ATOM 1602 C C . LEU A 1 194 ? 1.856 8.699 1.845 1.00 97.06 194 LEU A C 1
ATOM 1604 O O . LEU A 1 194 ? 0.702 9.086 2.006 1.00 97.06 194 LEU A O 1
ATOM 1608 N N . GLU A 1 195 ? 2.827 9.013 2.705 1.00 97.75 195 GLU A N 1
ATOM 1609 C CA . GLU A 1 195 ? 2.627 9.849 3.898 1.00 97.75 195 GLU A CA 1
ATOM 1610 C C . GLU A 1 195 ? 2.005 11.212 3.543 1.00 97.75 195 GLU A C 1
ATOM 1612 O O . GLU A 1 195 ? 1.042 11.649 4.180 1.00 97.75 195 GLU A O 1
ATOM 1617 N N . GLN A 1 196 ? 2.505 11.871 2.490 1.00 97.56 196 GLN A N 1
ATOM 1618 C CA . GLN A 1 196 ? 1.941 13.130 1.989 1.00 97.56 196 GLN A CA 1
ATOM 1619 C C . GLN A 1 196 ? 0.511 12.960 1.461 1.00 97.56 196 GLN A C 1
ATOM 1621 O O . GLN A 1 196 ? -0.332 13.831 1.688 1.00 97.56 196 GLN A O 1
ATOM 1626 N N . HIS A 1 197 ? 0.217 11.857 0.767 1.00 96.12 197 HIS A N 1
ATOM 1627 C CA . HIS A 1 197 ? -1.127 11.555 0.279 1.00 96.12 197 HIS A CA 1
ATOM 1628 C C . HIS A 1 197 ? -2.101 11.342 1.450 1.00 96.12 197 HIS A C 1
ATOM 1630 O O . HIS A 1 197 ? -3.164 11.960 1.475 1.00 96.12 197 HIS A O 1
ATOM 1636 N N . LEU A 1 198 ? -1.709 10.581 2.476 1.00 97.12 198 LEU A N 1
ATOM 1637 C CA . LEU A 1 198 ? -2.526 10.367 3.675 1.00 97.12 198 LEU A CA 1
ATOM 1638 C C . LEU A 1 198 ? -2.820 11.675 4.429 1.00 97.12 198 LEU A C 1
ATOM 1640 O O . LEU A 1 198 ? -3.940 11.868 4.898 1.00 97.12 198 LEU A O 1
ATOM 1644 N N . VAL A 1 199 ? -1.873 12.622 4.480 1.00 96.31 199 VAL A N 1
ATOM 1645 C CA . VAL A 1 199 ? -2.121 13.972 5.030 1.00 96.31 199 VAL A CA 1
ATOM 1646 C C . VAL A 1 199 ? -3.174 14.741 4.221 1.00 96.31 199 VAL A C 1
ATOM 1648 O O . VAL A 1 199 ? -4.003 15.430 4.815 1.00 96.31 199 VAL A O 1
ATOM 1651 N N . ARG A 1 200 ? -3.195 14.617 2.885 1.00 93.50 200 ARG A N 1
ATOM 1652 C CA . ARG A 1 200 ? -4.248 15.227 2.045 1.00 93.50 200 ARG A CA 1
ATOM 1653 C C . ARG A 1 200 ? -5.613 14.599 2.336 1.00 93.50 200 ARG A C 1
ATOM 1655 O O . ARG A 1 200 ? -6.583 15.325 2.522 1.00 93.50 200 ARG A O 1
ATOM 1662 N N . MET A 1 201 ? -5.675 13.272 2.452 1.00 93.94 201 MET A N 1
ATOM 1663 C CA . MET A 1 201 ? -6.915 12.552 2.772 1.00 93.94 201 MET A CA 1
ATOM 1664 C C . MET A 1 201 ? -7.452 12.907 4.164 1.00 93.94 201 MET A C 1
ATOM 1666 O O . MET A 1 201 ? -8.655 13.086 4.316 1.00 93.94 201 MET A O 1
ATOM 1670 N N . TYR A 1 202 ? -6.581 13.088 5.162 1.00 94.81 202 TYR A N 1
ATOM 1671 C CA . TYR A 1 202 ? -6.987 13.520 6.505 1.00 94.81 202 TYR A CA 1
ATOM 1672 C C . TYR A 1 202 ? -7.585 14.934 6.529 1.00 94.81 202 TYR A C 1
ATOM 1674 O O . TYR A 1 202 ? -8.550 15.185 7.250 1.00 94.81 202 TYR A O 1
ATOM 1682 N N . ARG A 1 203 ? -7.055 15.859 5.715 1.00 91.75 203 ARG A N 1
ATOM 1683 C CA . ARG A 1 203 ? -7.656 17.194 5.538 1.00 91.75 203 ARG A CA 1
ATOM 1684 C C . ARG A 1 203 ? -9.047 17.084 4.922 1.00 91.75 203 ARG A C 1
ATOM 1686 O O . ARG A 1 203 ? -10.007 17.537 5.535 1.00 91.75 203 ARG A O 1
ATOM 1693 N N . VAL A 1 204 ? -9.166 16.354 3.810 1.00 90.75 204 VAL A N 1
ATOM 1694 C CA . VAL A 1 204 ? -10.451 16.099 3.140 1.00 90.75 204 VAL A CA 1
ATOM 1695 C C . VAL A 1 204 ? -11.466 15.455 4.089 1.00 90.75 204 VAL A C 1
ATOM 1697 O O . VAL A 1 204 ? -12.608 15.899 4.124 1.00 90.75 204 VAL A O 1
ATOM 1700 N N . ARG A 1 205 ? -11.053 14.495 4.926 1.00 91.94 205 ARG A N 1
ATOM 1701 C CA . ARG A 1 205 ? -11.887 13.892 5.978 1.00 91.94 205 ARG A CA 1
ATOM 1702 C C . ARG A 1 205 ? -12.451 14.925 6.950 1.00 91.94 205 ARG A C 1
ATOM 1704 O O . ARG A 1 205 ? -13.645 14.901 7.230 1.00 91.94 205 ARG A O 1
ATOM 1711 N N . ASN A 1 206 ? -11.608 15.806 7.484 1.00 89.94 206 ASN A N 1
ATOM 1712 C CA . ASN A 1 206 ? -12.051 16.819 8.445 1.00 89.94 206 ASN A CA 1
ATOM 1713 C C . ASN A 1 206 ? -12.971 17.843 7.774 1.00 89.94 206 ASN A C 1
ATOM 1715 O O . ASN A 1 206 ? -14.016 18.180 8.312 1.00 89.94 206 ASN A O 1
ATOM 1719 N N . GLU A 1 207 ? -12.629 18.282 6.569 1.00 87.88 207 GLU A N 1
ATOM 1720 C CA . GLU A 1 207 ? -13.444 19.220 5.802 1.00 87.88 207 GLU A CA 1
ATOM 1721 C C . GLU A 1 207 ? -14.808 18.615 5.387 1.00 87.88 207 GLU A C 1
ATOM 1723 O O . GLU A 1 207 ? -15.804 19.326 5.413 1.00 87.88 207 GLU A O 1
ATOM 1728 N N . ILE A 1 208 ? -14.906 17.313 5.062 1.00 86.94 208 ILE A N 1
ATOM 1729 C CA . ILE A 1 208 ? -16.203 16.631 4.826 1.00 86.94 208 ILE A CA 1
ATOM 1730 C C . ILE A 1 208 ? -17.079 16.683 6.088 1.00 86.94 208 ILE A C 1
ATOM 1732 O O . ILE A 1 208 ? -18.276 16.939 5.998 1.00 86.94 208 ILE A O 1
ATOM 1736 N N . ILE A 1 209 ? -16.480 16.479 7.266 1.00 82.31 209 ILE A N 1
ATOM 1737 C CA . ILE A 1 209 ? -17.175 16.528 8.564 1.00 82.31 209 ILE A CA 1
ATOM 1738 C C . ILE A 1 209 ? -17.617 17.957 8.934 1.00 82.31 209 ILE A C 1
ATOM 1740 O O . ILE A 1 209 ? -18.570 18.113 9.697 1.00 82.31 209 ILE A O 1
ATOM 1744 N N . HIS A 1 210 ? -16.947 18.993 8.420 1.00 76.00 210 HIS A N 1
ATOM 1745 C CA . HIS A 1 210 ? -17.170 20.383 8.833 1.00 76.00 210 HIS A CA 1
ATOM 1746 C C . HIS A 1 210 ? -17.930 21.261 7.827 1.00 76.00 210 HIS A C 1
ATOM 1748 O O . HIS A 1 210 ? -18.655 22.149 8.267 1.00 76.00 210 HIS A O 1
ATOM 1754 N N . GLU A 1 211 ? -17.783 21.051 6.515 1.00 65.56 211 GLU A N 1
ATOM 1755 C CA . GLU A 1 211 ? -18.208 22.042 5.506 1.00 65.56 211 GLU A CA 1
ATOM 1756 C C . GLU A 1 211 ? -19.270 21.546 4.512 1.00 65.56 211 GLU A C 1
ATOM 1758 O O . GLU A 1 211 ? -19.818 22.363 3.778 1.00 65.56 211 GLU A O 1
ATOM 1763 N N . ALA A 1 212 ? -19.579 20.241 4.473 1.00 57.44 212 ALA A N 1
ATOM 1764 C CA . ALA A 1 212 ? -20.608 19.636 3.603 1.00 57.44 212 ALA A CA 1
ATOM 1765 C C . ALA A 1 212 ? -20.522 20.003 2.095 1.00 57.44 212 ALA A C 1
ATOM 1767 O O . ALA A 1 212 ? -21.489 19.844 1.351 1.00 57.44 212 ALA A O 1
ATOM 1768 N N . ALA A 1 213 ? -19.367 20.493 1.638 1.00 59.81 213 ALA A N 1
ATOM 1769 C CA . ALA A 1 213 ? -19.148 20.981 0.283 1.00 59.81 213 ALA A CA 1
ATOM 1770 C C . ALA A 1 213 ? -18.519 19.904 -0.614 1.00 59.81 213 ALA A C 1
ATOM 1772 O O . ALA A 1 213 ? -17.528 19.270 -0.238 1.00 59.81 213 ALA A O 1
ATOM 1773 N N . ILE A 1 214 ? -19.063 19.753 -1.826 1.00 60.59 214 ILE A N 1
ATOM 1774 C CA . ILE A 1 214 ? -18.592 18.796 -2.838 1.00 60.59 214 ILE A CA 1
ATOM 1775 C C . ILE A 1 214 ? -17.141 19.118 -3.217 1.00 60.59 214 ILE A C 1
ATOM 1777 O O . ILE A 1 214 ? -16.816 20.239 -3.619 1.00 60.59 214 ILE A O 1
ATOM 1781 N N . LYS A 1 215 ? -16.254 18.124 -3.100 1.00 67.56 215 LYS A N 1
ATOM 1782 C CA . LYS A 1 215 ? -14.814 18.284 -3.351 1.00 67.56 215 LYS A CA 1
ATOM 1783 C C . LYS A 1 215 ? -14.420 17.801 -4.747 1.00 67.56 215 LYS A C 1
ATOM 1785 O O . LYS A 1 215 ? -14.691 16.644 -5.075 1.00 67.56 215 LYS A O 1
ATOM 1790 N N . PRO A 1 216 ? -13.669 18.592 -5.538 1.00 66.94 216 PRO A N 1
ATOM 1791 C CA . PRO A 1 216 ? -13.035 18.061 -6.739 1.00 66.94 216 PRO A CA 1
ATOM 1792 C C . PRO A 1 216 ? -12.080 16.912 -6.370 1.00 66.94 216 PRO A C 1
ATOM 1794 O O . PRO A 1 216 ? -11.312 17.010 -5.411 1.00 66.94 216 PRO A O 1
ATOM 1797 N N . ASN A 1 217 ? -12.113 15.833 -7.157 1.00 79.12 217 ASN A N 1
ATOM 1798 C CA . ASN A 1 217 ? -11.327 14.600 -6.986 1.00 79.12 217 ASN A CA 1
ATOM 1799 C C . ASN A 1 217 ? -11.680 13.716 -5.766 1.00 79.12 217 ASN A C 1
ATOM 1801 O O . ASN A 1 217 ? -10.909 12.807 -5.441 1.00 79.12 217 ASN A O 1
ATOM 1805 N N . ILE A 1 218 ? -12.828 13.916 -5.099 1.00 87.19 218 ILE A N 1
ATOM 1806 C CA . ILE A 1 218 ? -13.246 13.035 -3.988 1.00 87.19 218 ILE A CA 1
ATOM 1807 C C . ILE A 1 218 ? -13.385 11.568 -4.414 1.00 87.19 218 ILE A C 1
ATOM 1809 O O . ILE A 1 218 ? -13.025 10.679 -3.646 1.00 87.19 218 ILE A O 1
ATOM 1813 N N . GLU A 1 219 ? -13.807 11.301 -5.650 1.00 88.50 219 GLU A N 1
ATOM 1814 C CA . GLU A 1 219 ? -13.898 9.954 -6.225 1.00 88.50 219 GLU A CA 1
ATOM 1815 C C . GLU A 1 219 ? -12.546 9.229 -6.205 1.00 88.50 219 GLU A C 1
ATOM 1817 O O . GLU A 1 219 ? -12.425 8.141 -5.639 1.00 88.50 219 GLU A O 1
ATOM 1822 N N . SER A 1 220 ? -11.495 9.861 -6.739 1.00 88.88 220 SER A N 1
ATOM 1823 C CA . SER A 1 220 ? -10.147 9.284 -6.777 1.00 88.88 220 SER A CA 1
ATOM 1824 C C . SER A 1 220 ? -9.569 9.092 -5.374 1.00 88.88 220 SER A C 1
ATOM 1826 O O . SER A 1 220 ? -8.909 8.086 -5.110 1.00 88.88 220 SER A O 1
ATOM 1828 N N . LEU A 1 221 ? -9.828 10.018 -4.444 1.00 92.06 221 LEU A N 1
ATOM 1829 C CA . LEU A 1 221 ? -9.432 9.852 -3.042 1.00 92.06 221 LEU A CA 1
ATOM 1830 C C . LEU A 1 221 ? -10.193 8.695 -2.378 1.00 92.06 221 LEU A C 1
ATOM 1832 O O . LEU A 1 221 ? -9.595 7.923 -1.635 1.00 92.06 221 LEU A O 1
ATOM 1836 N N . THR A 1 222 ? -11.477 8.524 -2.688 1.00 92.38 222 THR A N 1
ATOM 1837 C CA . THR A 1 222 ? -12.308 7.426 -2.174 1.00 92.38 222 THR A CA 1
ATOM 1838 C C . THR A 1 222 ? -11.869 6.070 -2.723 1.00 92.38 222 THR A C 1
ATOM 1840 O O . THR A 1 222 ? -11.766 5.123 -1.949 1.00 92.38 222 THR A O 1
ATOM 1843 N N . SER A 1 223 ? -11.523 5.978 -4.013 1.00 88.31 223 SER A N 1
ATOM 1844 C CA . SER A 1 223 ? -10.938 4.776 -4.631 1.00 88.31 223 SER A CA 1
ATOM 1845 C C . SER A 1 223 ? -9.627 4.367 -3.952 1.00 88.31 223 SER A C 1
ATOM 1847 O O . SER A 1 223 ? -9.471 3.229 -3.507 1.00 88.31 223 SER A O 1
ATOM 1849 N N . ASN A 1 224 ? -8.713 5.326 -3.754 1.00 91.75 224 ASN A N 1
ATOM 1850 C CA . ASN A 1 224 ? -7.474 5.079 -3.017 1.00 91.75 224 ASN A CA 1
ATOM 1851 C C . ASN A 1 224 ? -7.746 4.638 -1.569 1.00 91.75 224 ASN A C 1
ATOM 1853 O O . ASN A 1 224 ? -7.103 3.711 -1.087 1.00 91.75 224 ASN A O 1
ATOM 1857 N N . LEU A 1 225 ? -8.719 5.246 -0.880 1.00 94.25 225 LEU A N 1
ATOM 1858 C CA . LEU A 1 225 ? -9.064 4.892 0.500 1.00 94.25 225 LEU A CA 1
ATOM 1859 C C . LEU A 1 225 ? -9.676 3.487 0.609 1.00 94.25 225 LEU A C 1
ATOM 1861 O O . LEU A 1 225 ? -9.324 2.734 1.519 1.00 94.25 225 LEU A O 1
ATOM 1865 N N . ARG A 1 226 ? -10.538 3.118 -0.349 1.00 92.94 226 ARG A N 1
ATOM 1866 C CA . ARG A 1 226 ? -11.088 1.767 -0.518 1.00 92.94 226 ARG A CA 1
ATOM 1867 C C . ARG A 1 226 ? -9.954 0.754 -0.664 1.00 92.94 226 ARG A C 1
ATOM 1869 O O . ARG A 1 226 ? -9.890 -0.204 0.106 1.00 92.94 226 ARG A O 1
ATOM 1876 N N . TYR A 1 227 ? -9.030 1.004 -1.593 1.00 90.19 227 TYR A N 1
ATOM 1877 C CA . TYR A 1 227 ? -7.857 0.161 -1.814 1.00 90.19 227 TYR A CA 1
ATOM 1878 C C . TYR A 1 227 ? -6.970 0.062 -0.557 1.00 90.19 227 TYR A C 1
ATOM 1880 O O . TYR A 1 227 ? -6.599 -1.043 -0.167 1.00 90.19 227 TYR A O 1
ATOM 1888 N N . TYR A 1 228 ? -6.684 1.170 0.137 1.00 94.69 228 TYR A N 1
ATOM 1889 C CA . TYR A 1 228 ? -5.877 1.161 1.366 1.00 94.69 228 TYR A CA 1
ATOM 1890 C C . TYR A 1 228 ? -6.517 0.332 2.487 1.00 94.69 228 TYR A C 1
ATOM 1892 O O . TYR A 1 228 ? -5.813 -0.404 3.186 1.00 94.69 228 TYR A O 1
ATOM 1900 N N . LEU A 1 229 ? -7.842 0.402 2.643 1.00 92.88 229 LEU A N 1
ATOM 1901 C CA . LEU A 1 229 ? -8.576 -0.407 3.615 1.00 92.88 229 LEU A CA 1
ATOM 1902 C C . LEU A 1 229 ? -8.520 -1.903 3.259 1.00 92.88 229 LEU A C 1
ATOM 1904 O O . LEU A 1 229 ? -8.133 -2.701 4.114 1.00 92.88 229 LEU A O 1
ATOM 1908 N N . ILE A 1 230 ? -8.821 -2.278 2.007 1.00 88.31 230 ILE A N 1
ATOM 1909 C CA . ILE A 1 230 ? -8.730 -3.674 1.527 1.00 88.31 230 ILE A CA 1
ATOM 1910 C C . ILE A 1 230 ? -7.309 -4.217 1.716 1.00 88.31 230 ILE A C 1
ATOM 1912 O O . ILE A 1 230 ? -7.123 -5.272 2.319 1.00 88.31 230 ILE A O 1
ATOM 1916 N N . PHE A 1 231 ? -6.299 -3.479 1.248 1.00 88.56 231 PHE A N 1
ATOM 1917 C CA . PHE A 1 231 ? -4.892 -3.860 1.353 1.00 88.56 231 PHE A CA 1
ATOM 1918 C C . PHE A 1 231 ? -4.474 -4.090 2.810 1.00 88.56 231 PHE A C 1
ATOM 1920 O O . PHE A 1 231 ? -3.813 -5.086 3.110 1.00 88.56 231 PHE A O 1
ATOM 1927 N N . THR A 1 232 ? -4.892 -3.213 3.730 1.00 92.50 232 THR A N 1
ATOM 1928 C CA . THR A 1 232 ? -4.587 -3.367 5.160 1.00 92.50 232 THR A CA 1
ATOM 1929 C C . THR A 1 232 ? -5.266 -4.604 5.743 1.00 92.50 232 THR A C 1
ATOM 1931 O O . THR A 1 232 ? -4.597 -5.391 6.409 1.00 92.50 232 THR A O 1
ATOM 1934 N N . ILE A 1 233 ? -6.564 -4.801 5.470 1.00 90.12 233 ILE A N 1
ATOM 1935 C CA . ILE A 1 233 ? -7.318 -5.972 5.938 1.00 90.12 233 ILE A CA 1
ATOM 1936 C C . ILE A 1 233 ? -6.647 -7.252 5.435 1.00 90.12 233 ILE A C 1
ATOM 1938 O O . ILE A 1 233 ? -6.266 -8.081 6.254 1.00 90.12 233 ILE A O 1
ATOM 1942 N N . ASN A 1 234 ? -6.418 -7.383 4.126 1.00 85.75 234 ASN A N 1
ATOM 1943 C CA . ASN A 1 234 ? -5.792 -8.567 3.533 1.00 85.75 234 ASN A CA 1
ATOM 1944 C C . ASN A 1 234 ? -4.385 -8.820 4.096 1.00 85.75 234 ASN A C 1
ATOM 1946 O O . ASN A 1 234 ? -4.064 -9.948 4.451 1.00 85.75 234 ASN A O 1
ATOM 1950 N N . THR A 1 235 ?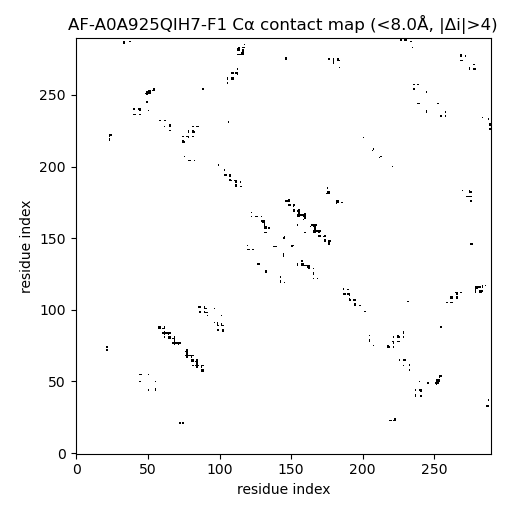 -3.559 -7.781 4.262 1.00 88.69 235 THR A N 1
ATOM 1951 C CA . THR A 1 235 ? -2.193 -7.942 4.797 1.00 88.69 235 THR A CA 1
ATOM 1952 C C . THR A 1 235 ? -2.185 -8.343 6.277 1.00 88.69 235 THR A C 1
ATOM 1954 O O . THR A 1 235 ? -1.298 -9.080 6.707 1.00 88.69 235 THR A O 1
ATOM 1957 N N . MET A 1 236 ? -3.169 -7.894 7.067 1.00 89.25 236 MET A N 1
ATOM 1958 C CA . MET A 1 236 ? -3.368 -8.365 8.443 1.00 89.25 236 MET A CA 1
ATOM 1959 C C . MET A 1 236 ? -3.882 -9.807 8.471 1.00 89.25 236 MET A C 1
ATOM 1961 O O . MET A 1 236 ? -3.364 -10.618 9.232 1.00 89.25 236 MET A O 1
ATOM 1965 N N . VAL A 1 237 ? -4.859 -10.144 7.626 1.00 86.00 237 VAL A N 1
ATOM 1966 C CA . VAL A 1 237 ? -5.405 -11.503 7.491 1.00 86.00 237 VAL A CA 1
ATOM 1967 C C . VAL A 1 237 ? -4.285 -12.498 7.155 1.00 86.00 237 VAL A C 1
ATOM 1969 O O . VAL A 1 237 ? -4.080 -13.448 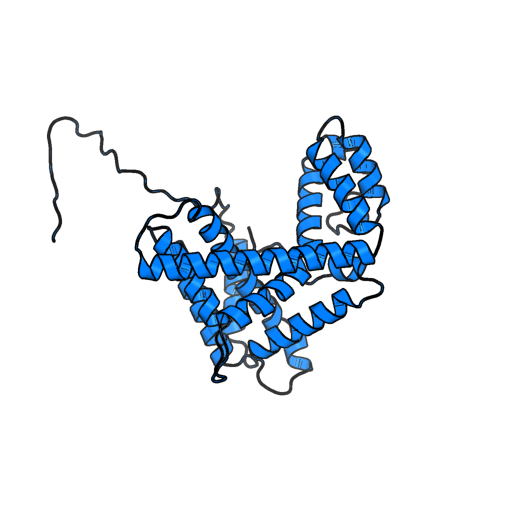7.905 1.00 86.00 237 VAL A O 1
ATOM 1972 N N . ASP A 1 238 ? -3.493 -12.221 6.116 1.00 84.31 238 ASP A N 1
ATOM 1973 C CA . ASP A 1 238 ? -2.346 -13.034 5.678 1.00 84.31 238 ASP A CA 1
ATOM 1974 C C . ASP A 1 238 ? -1.212 -13.116 6.722 1.00 84.31 238 ASP A C 1
ATOM 1976 O O . ASP A 1 238 ? -0.359 -14.004 6.644 1.00 84.31 238 ASP A O 1
ATOM 1980 N N . PHE A 1 239 ? -1.149 -12.188 7.683 1.00 86.31 239 PHE A N 1
ATOM 1981 C CA . PHE A 1 239 ? -0.225 -12.271 8.818 1.00 86.31 239 PHE A CA 1
ATOM 1982 C C . PHE A 1 239 ? -0.753 -13.225 9.892 1.00 86.31 239 PHE A C 1
ATOM 1984 O O . PHE A 1 239 ? -0.021 -14.109 10.324 1.00 86.31 239 PHE A O 1
ATOM 1991 N N . PHE A 1 240 ? -2.019 -13.075 10.287 1.00 83.81 240 PHE A N 1
ATOM 1992 C CA . PHE A 1 240 ? -2.638 -13.872 11.349 1.00 83.81 240 PHE A CA 1
ATOM 1993 C C . PHE A 1 240 ? -3.018 -15.304 10.928 1.00 83.81 240 PHE A C 1
ATOM 1995 O O . PHE A 1 240 ? -3.230 -16.140 11.797 1.00 83.81 240 PHE A O 1
ATOM 2002 N N . GLU A 1 241 ? -3.091 -15.601 9.628 1.00 79.31 241 GLU A N 1
ATOM 2003 C CA . GLU A 1 241 ? -3.313 -16.955 9.087 1.00 79.31 241 GLU A CA 1
ATOM 2004 C C . GLU A 1 241 ? -2.064 -17.859 9.183 1.00 79.31 241 GLU A C 1
ATOM 2006 O O . GLU A 1 241 ? -2.168 -19.082 9.094 1.00 79.31 241 GLU A O 1
ATOM 2011 N N . LYS A 1 242 ? -0.857 -17.295 9.334 1.00 74.56 242 LYS A N 1
ATOM 2012 C CA . LYS A 1 242 ? 0.386 -18.075 9.215 1.00 74.56 242 LYS A CA 1
ATOM 2013 C C . LYS A 1 242 ? 0.654 -18.945 10.457 1.00 74.56 242 LYS A C 1
ATOM 2015 O O . LYS A 1 242 ? 0.704 -18.407 11.563 1.00 74.56 242 LYS A O 1
ATOM 2020 N N . PRO A 1 243 ? 1.010 -20.239 10.302 1.00 59.25 243 PRO A N 1
ATOM 2021 C CA . PRO A 1 243 ? 1.353 -21.105 11.441 1.00 59.25 243 PRO A CA 1
ATOM 2022 C C . PRO A 1 243 ? 2.562 -20.614 12.255 1.00 59.25 243 PRO A C 1
ATOM 2024 O O . PRO A 1 243 ? 2.663 -20.842 13.454 1.00 59.25 243 PRO A O 1
ATOM 2027 N N . MET A 1 244 ? 3.494 -19.888 11.624 1.00 53.66 244 MET A N 1
ATOM 2028 C CA . MET A 1 244 ? 4.696 -19.374 12.299 1.00 53.66 244 MET A CA 1
ATOM 2029 C C . MET A 1 244 ? 4.377 -18.388 13.436 1.00 53.66 244 MET A C 1
ATOM 2031 O O . MET A 1 244 ? 5.168 -18.262 14.371 1.00 53.66 244 MET A O 1
ATOM 2035 N N . THR A 1 245 ? 3.217 -17.727 13.396 1.00 53.97 245 THR A N 1
ATOM 2036 C CA . THR A 1 245 ? 2.759 -16.857 14.487 1.00 53.97 245 THR A CA 1
ATOM 2037 C C . THR A 1 245 ? 2.470 -17.653 15.773 1.00 53.97 245 THR A C 1
ATOM 2039 O O . THR A 1 245 ? 2.677 -17.124 16.861 1.00 53.97 245 THR A O 1
ATOM 2042 N N . GLU A 1 246 ? 2.105 -18.938 15.673 1.00 51.66 246 GLU A N 1
ATOM 2043 C CA . GLU A 1 246 ? 1.839 -19.828 16.818 1.00 51.66 246 GLU A CA 1
ATOM 2044 C C . GLU A 1 246 ? 3.119 -20.316 17.523 1.00 51.66 246 GLU A C 1
ATOM 2046 O O . GLU A 1 246 ? 3.111 -20.576 18.722 1.00 51.66 246 GLU A O 1
ATOM 2051 N N . ILE A 1 247 ? 4.235 -20.432 16.792 1.00 51.06 247 ILE A N 1
ATOM 2052 C CA . ILE A 1 247 ? 5.461 -21.105 17.269 1.00 51.06 247 ILE A CA 1
ATOM 2053 C C . ILE A 1 247 ? 6.344 -20.189 18.136 1.00 51.06 247 ILE A C 1
ATOM 2055 O O . ILE A 1 247 ? 7.092 -20.663 18.988 1.00 51.06 247 ILE A O 1
ATOM 2059 N N . ILE A 1 248 ? 6.291 -18.872 17.915 1.00 54.81 248 ILE A N 1
ATOM 2060 C CA . ILE A 1 248 ? 7.237 -17.910 18.513 1.00 54.81 248 ILE A CA 1
ATOM 2061 C C . ILE A 1 248 ? 6.679 -17.266 19.797 1.00 54.81 248 ILE A C 1
ATOM 2063 O O . ILE A 1 248 ? 7.436 -16.739 20.614 1.00 54.81 248 ILE A O 1
ATOM 2067 N N . ILE A 1 249 ? 5.356 -17.277 19.988 1.00 56.09 249 ILE A N 1
ATOM 2068 C CA . ILE A 1 249 ? 4.674 -16.404 20.948 1.00 56.09 249 ILE A CA 1
ATOM 2069 C C . ILE A 1 249 ? 3.766 -17.231 21.875 1.00 56.09 249 ILE A C 1
ATOM 2071 O O . ILE A 1 249 ? 2.624 -17.525 21.544 1.00 56.09 249 ILE A O 1
ATOM 2075 N N . ASN A 1 250 ? 4.232 -17.513 23.100 1.00 67.19 250 ASN A N 1
ATOM 2076 C CA . ASN A 1 250 ? 3.454 -18.160 24.180 1.00 67.19 250 ASN A CA 1
ATOM 2077 C C . ASN A 1 250 ? 2.352 -17.248 24.788 1.00 67.19 250 ASN A C 1
ATOM 2079 O O . ASN A 1 250 ? 2.104 -17.264 25.993 1.00 67.19 250 ASN A O 1
ATOM 2083 N 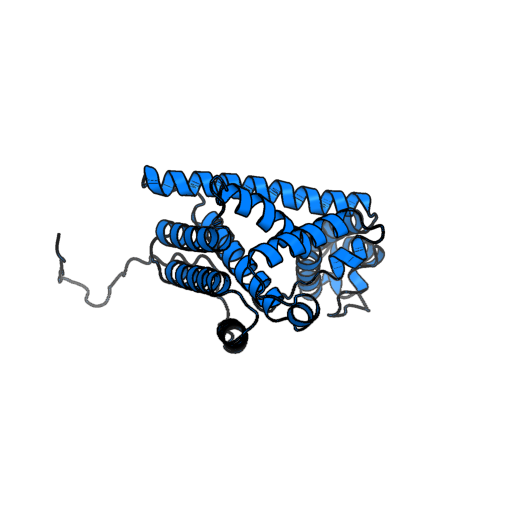N . ARG A 1 251 ? 1.713 -16.398 23.978 1.00 79.31 251 ARG A N 1
ATOM 2084 C CA . ARG A 1 251 ? 0.600 -15.513 24.356 1.00 79.31 251 ARG A CA 1
ATOM 2085 C C . ARG A 1 251 ? -0.289 -15.237 23.145 1.00 79.31 251 ARG A C 1
ATOM 2087 O O . ARG A 1 251 ? 0.098 -15.502 22.013 1.00 79.31 251 ARG A O 1
ATOM 2094 N N . GLN A 1 252 ? -1.451 -14.631 23.376 1.00 83.69 252 GLN A N 1
ATOM 2095 C CA . GLN A 1 252 ? -2.255 -14.113 22.272 1.00 83.69 252 GLN A CA 1
ATOM 2096 C C . GLN A 1 252 ? -1.519 -13.010 21.496 1.00 83.69 252 GLN A C 1
ATOM 2098 O O . GLN A 1 252 ? -0.745 -12.222 22.055 1.00 83.69 252 GLN A O 1
ATOM 2103 N N . ILE A 1 253 ? -1.791 -12.982 20.197 1.00 86.88 253 ILE A N 1
ATOM 2104 C CA . ILE A 1 253 ? -1.153 -12.144 19.190 1.00 86.88 253 ILE A CA 1
ATOM 2105 C C . ILE A 1 253 ? -2.120 -11.022 18.824 1.00 86.88 253 ILE A C 1
ATOM 2107 O O . ILE A 1 253 ? -3.310 -11.249 18.585 1.00 86.88 253 ILE A O 1
ATOM 2111 N N . SER A 1 254 ? -1.598 -9.804 18.802 1.00 89.88 254 SER A N 1
ATOM 2112 C CA . SER A 1 254 ? -2.365 -8.573 18.665 1.00 89.88 254 SER A CA 1
ATOM 2113 C C . SER A 1 254 ? -2.088 -7.855 17.342 1.00 89.88 254 SER A C 1
ATOM 2115 O O . SER A 1 254 ? -1.070 -8.064 16.681 1.00 89.88 254 SER A O 1
ATOM 2117 N N . ILE A 1 255 ? -2.955 -6.908 16.989 1.00 91.25 255 ILE A N 1
ATOM 2118 C CA . ILE A 1 255 ? -2.730 -5.951 15.897 1.00 91.25 255 ILE A CA 1
ATOM 2119 C C . ILE A 1 255 ? -1.471 -5.094 16.121 1.00 91.25 255 ILE A C 1
ATOM 2121 O O . ILE A 1 255 ? -0.853 -4.639 15.161 1.00 91.25 255 ILE A O 1
ATOM 2125 N N . GLN A 1 256 ? -1.041 -4.916 17.377 1.00 91.19 256 GLN A N 1
ATOM 2126 C CA . GLN A 1 256 ? 0.214 -4.238 17.692 1.00 91.19 256 GLN A CA 1
ATOM 2127 C C . GLN A 1 256 ? 1.430 -5.101 17.327 1.00 91.19 256 GLN A C 1
ATOM 2129 O O . GLN A 1 256 ? 2.422 -4.559 16.843 1.00 91.19 256 GLN A O 1
ATOM 2134 N N . ASP A 1 257 ? 1.344 -6.425 17.479 1.00 90.12 257 ASP A N 1
ATOM 2135 C CA . ASP A 1 257 ? 2.407 -7.343 17.055 1.00 90.12 257 ASP A CA 1
ATOM 2136 C C . ASP A 1 257 ? 2.591 -7.304 15.536 1.00 90.12 257 ASP A C 1
ATOM 2138 O O . ASP A 1 257 ? 3.720 -7.187 15.067 1.00 90.12 257 ASP A O 1
ATOM 2142 N N . PHE A 1 258 ? 1.493 -7.272 14.769 1.00 91.75 258 PHE A N 1
ATOM 2143 C CA . PHE A 1 258 ? 1.525 -7.027 13.321 1.00 91.75 258 PHE A CA 1
ATOM 2144 C C . PHE A 1 258 ? 2.277 -5.729 12.969 1.00 91.75 258 PHE A C 1
ATOM 2146 O O . PHE A 1 258 ? 3.189 -5.745 12.136 1.00 91.75 258 PHE A O 1
ATOM 2153 N N . PHE A 1 259 ? 1.941 -4.609 13.622 1.00 93.44 259 PHE A N 1
ATOM 2154 C CA . PHE A 1 259 ? 2.578 -3.312 13.363 1.00 93.44 259 PHE A CA 1
ATOM 2155 C C . PHE A 1 259 ? 4.073 -3.292 13.713 1.00 93.44 259 PHE A C 1
ATOM 2157 O O . PHE A 1 259 ? 4.873 -2.728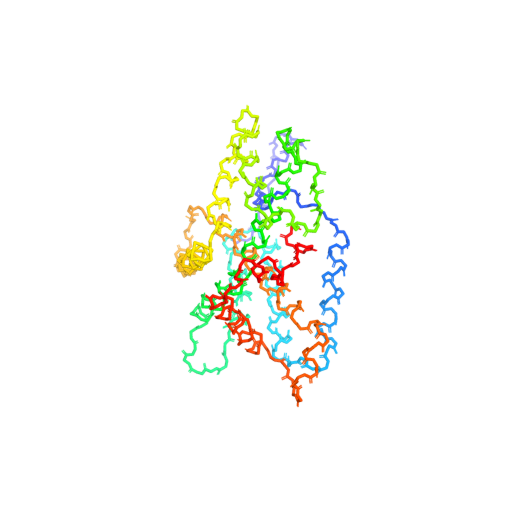 12.958 1.00 93.44 259 PHE A O 1
ATOM 2164 N N . VAL A 1 260 ? 4.468 -3.927 14.822 1.00 92.00 260 VAL A N 1
ATOM 2165 C CA . VAL A 1 260 ? 5.879 -4.075 15.216 1.00 92.00 260 VAL A CA 1
ATOM 2166 C C . VAL A 1 260 ? 6.624 -4.943 14.205 1.00 92.00 260 VAL A C 1
ATOM 2168 O O . VAL A 1 260 ? 7.651 -4.512 13.681 1.00 92.00 260 VAL A O 1
ATOM 2171 N N . PHE A 1 261 ? 6.086 -6.117 13.866 1.00 91.31 261 PHE A N 1
ATOM 2172 C CA . PHE A 1 261 ? 6.730 -7.069 12.961 1.00 91.31 261 PHE A CA 1
ATOM 2173 C C . PHE A 1 261 ? 6.939 -6.468 11.567 1.00 91.31 261 PHE A C 1
ATOM 2175 O O . PHE A 1 261 ? 8.049 -6.503 11.038 1.00 91.31 261 PHE A O 1
ATOM 2182 N N . LYS A 1 262 ? 5.910 -5.821 11.002 1.00 92.50 262 LYS A N 1
ATOM 2183 C CA . LYS A 1 262 ? 6.001 -5.154 9.693 1.00 92.50 262 LYS A CA 1
ATOM 2184 C C . LYS A 1 262 ? 6.921 -3.933 9.708 1.00 92.50 262 LYS A C 1
ATOM 2186 O O . LYS A 1 262 ? 7.597 -3.668 8.717 1.00 92.50 262 LYS A O 1
ATOM 2191 N N . SER A 1 263 ? 7.013 -3.218 10.830 1.00 94.25 263 SER A N 1
ATOM 2192 C CA . SER A 1 263 ? 8.006 -2.146 10.977 1.00 94.25 263 SER A CA 1
ATOM 2193 C C . SER A 1 263 ? 9.428 -2.698 10.993 1.00 94.25 263 SER A C 1
ATOM 2195 O O . SER A 1 263 ? 10.283 -2.171 10.290 1.00 94.25 263 SER A O 1
ATOM 2197 N N . MET A 1 264 ? 9.684 -3.776 11.740 1.00 92.94 264 MET A N 1
ATOM 2198 C CA . MET A 1 264 ? 10.994 -4.432 11.771 1.00 92.94 264 MET A CA 1
ATOM 2199 C C . MET A 1 264 ? 11.384 -4.991 10.398 1.00 92.94 264 MET A C 1
ATOM 2201 O O . MET A 1 264 ? 12.498 -4.744 9.945 1.00 92.94 264 MET A O 1
ATOM 2205 N N . GLU A 1 265 ? 10.465 -5.671 9.707 1.00 92.88 265 GLU A N 1
ATOM 2206 C CA . GLU A 1 265 ? 10.655 -6.179 8.340 1.00 92.88 265 GLU A CA 1
ATOM 2207 C C . GLU A 1 265 ? 11.059 -5.045 7.378 1.00 92.88 265 GLU A C 1
ATOM 2209 O O . GLU A 1 265 ? 11.998 -5.201 6.597 1.00 92.88 265 GLU A O 1
ATOM 2214 N N . PHE A 1 266 ? 10.425 -3.870 7.488 1.00 95.31 266 PHE A N 1
ATOM 2215 C CA . PHE A 1 266 ? 10.737 -2.701 6.661 1.00 95.31 266 PHE A CA 1
ATOM 2216 C C . PHE A 1 266 ? 12.112 -2.085 6.974 1.00 95.31 266 PHE A C 1
ATOM 2218 O O . PHE A 1 266 ? 12.880 -1.782 6.058 1.00 95.31 266 PHE A O 1
ATOM 2225 N N . GLU A 1 267 ? 12.469 -1.938 8.254 1.00 95.19 267 GLU A N 1
ATOM 2226 C CA . GLU A 1 267 ? 13.799 -1.444 8.645 1.00 95.19 267 GLU A CA 1
ATOM 2227 C C . GLU A 1 267 ? 14.920 -2.422 8.244 1.00 95.19 267 GLU A C 1
ATOM 2229 O O . GLU A 1 267 ? 16.009 -1.987 7.865 1.00 95.19 267 GLU A O 1
ATOM 2234 N N . ILE A 1 268 ? 14.662 -3.736 8.297 1.00 94.31 268 ILE A N 1
ATOM 2235 C CA . ILE A 1 268 ? 15.582 -4.779 7.816 1.00 94.31 268 ILE A CA 1
ATOM 2236 C C . ILE A 1 268 ? 15.741 -4.680 6.296 1.00 94.31 268 ILE A C 1
ATOM 2238 O O . ILE A 1 268 ? 16.873 -4.651 5.815 1.00 94.31 268 ILE A O 1
ATOM 2242 N N . LEU A 1 269 ? 14.639 -4.558 5.545 1.00 94.12 269 LEU A N 1
ATOM 2243 C CA . LEU A 1 269 ? 14.666 -4.397 4.089 1.00 94.12 269 LEU A CA 1
ATOM 2244 C C . LEU A 1 269 ?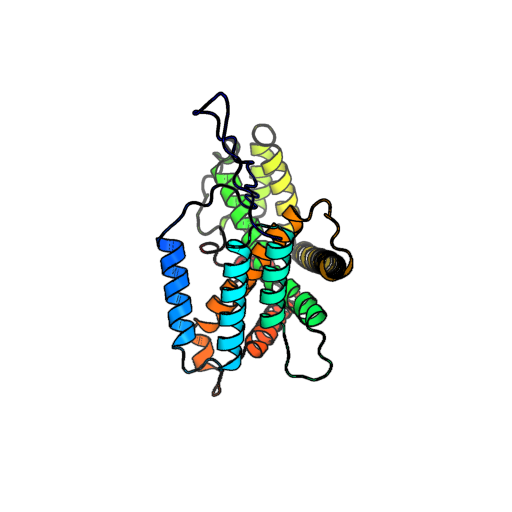 15.535 -3.201 3.675 1.00 94.12 269 LEU A C 1
ATOM 2246 O O . LEU A 1 269 ? 16.427 -3.345 2.844 1.00 94.12 269 LEU A O 1
ATOM 2250 N N . LEU A 1 270 ? 15.342 -2.031 4.292 1.00 94.06 270 LEU A N 1
ATOM 2251 C CA . LEU A 1 270 ? 16.119 -0.834 3.953 1.00 94.06 270 LEU A CA 1
ATOM 2252 C C . LEU A 1 270 ? 17.616 -0.938 4.291 1.00 94.06 270 LEU A C 1
ATOM 2254 O O . LEU A 1 270 ? 18.418 -0.243 3.659 1.00 94.06 270 LEU A O 1
ATOM 2258 N N . LYS A 1 271 ? 18.000 -1.778 5.261 1.00 93.44 271 LYS A N 1
ATOM 2259 C CA . LYS A 1 271 ? 19.395 -2.000 5.693 1.00 93.44 271 LYS A CA 1
ATOM 2260 C C . LYS A 1 271 ? 20.086 -3.169 4.980 1.00 93.44 271 LYS A C 1
ATOM 2262 O O . LYS A 1 271 ? 21.300 -3.299 5.094 1.00 93.44 271 LYS A O 1
ATOM 2267 N N . ALA A 1 272 ? 19.342 -3.990 4.244 1.00 91.44 272 ALA A N 1
ATOM 2268 C CA . ALA A 1 272 ? 19.836 -5.184 3.565 1.00 91.44 272 ALA A CA 1
ATOM 2269 C C . ALA A 1 272 ? 20.910 -4.888 2.499 1.00 91.44 272 ALA A C 1
ATOM 2271 O O . ALA A 1 272 ? 20.811 -3.902 1.768 1.00 91.44 272 ALA A O 1
ATOM 2272 N N . THR A 1 273 ? 21.913 -5.756 2.370 1.00 87.94 273 THR A N 1
ATOM 2273 C CA . THR A 1 273 ? 22.931 -5.717 1.293 1.00 87.94 273 THR A CA 1
ATOM 2274 C C . THR A 1 273 ? 22.489 -6.451 0.019 1.00 87.94 273 THR A C 1
ATOM 2276 O O . THR A 1 273 ? 23.239 -6.535 -0.944 1.00 87.94 273 THR A O 1
ATOM 2279 N N . ASP A 1 274 ? 21.291 -7.028 0.060 1.00 87.94 274 ASP A N 1
ATOM 2280 C CA . ASP A 1 274 ? 20.613 -7.836 -0.952 1.00 87.94 274 ASP A CA 1
ATOM 2281 C C . ASP A 1 274 ? 19.175 -7.314 -1.167 1.00 87.94 274 ASP A C 1
ATOM 2283 O O . ASP A 1 274 ? 18.229 -8.085 -1.359 1.00 87.94 274 ASP A O 1
ATOM 2287 N N . ILE A 1 275 ? 18.977 -5.987 -1.083 1.00 90.12 275 ILE A N 1
ATOM 2288 C CA . ILE A 1 275 ? 17.636 -5.373 -1.008 1.00 90.12 275 ILE A CA 1
ATOM 2289 C C . ILE A 1 275 ? 16.749 -5.732 -2.206 1.00 90.12 275 ILE A C 1
ATOM 2291 O O . ILE A 1 275 ? 15.548 -5.911 -2.022 1.00 90.12 275 ILE A O 1
ATOM 2295 N N . LYS A 1 276 ? 17.324 -5.901 -3.405 1.00 87.69 276 LYS A N 1
ATOM 2296 C CA . LYS A 1 276 ? 16.596 -6.298 -4.623 1.00 87.69 276 LYS A CA 1
ATOM 2297 C C . LYS A 1 276 ? 15.886 -7.644 -4.433 1.00 87.69 276 LYS A C 1
ATOM 2299 O O . LYS A 1 276 ? 14.664 -7.716 -4.548 1.00 87.69 276 LYS A O 1
ATOM 2304 N N . HIS A 1 277 ? 16.630 -8.680 -4.035 1.00 86.75 277 HIS A N 1
ATOM 2305 C CA . HIS A 1 277 ? 16.085 -10.018 -3.791 1.00 86.75 277 HIS A CA 1
ATOM 2306 C C . HIS A 1 277 ? 15.075 -10.033 -2.639 1.00 86.75 277 HIS A C 1
ATOM 2308 O O . HIS A 1 277 ? 14.071 -10.736 -2.724 1.00 86.75 277 HIS A O 1
ATOM 2314 N N . ARG A 1 278 ? 15.287 -9.245 -1.576 1.00 87.31 278 ARG A N 1
ATOM 2315 C CA . ARG A 1 278 ? 14.322 -9.156 -0.463 1.00 87.31 278 ARG A CA 1
ATOM 2316 C C . ARG A 1 278 ? 13.038 -8.418 -0.835 1.00 87.31 278 ARG A C 1
ATOM 2318 O O . ARG A 1 278 ? 11.966 -8.821 -0.399 1.00 87.31 278 ARG A O 1
ATOM 2325 N N . ALA A 1 279 ? 13.133 -7.356 -1.632 1.00 84.56 279 ALA A N 1
ATOM 2326 C CA . ALA A 1 279 ? 11.975 -6.595 -2.090 1.00 84.56 279 ALA A CA 1
ATOM 2327 C C . ALA A 1 279 ? 11.128 -7.408 -3.086 1.00 84.56 279 ALA A C 1
ATOM 2329 O O . ALA A 1 279 ? 9.899 -7.371 -3.025 1.00 84.56 279 ALA A O 1
ATOM 2330 N N . PHE A 1 280 ? 11.784 -8.194 -3.944 1.00 84.62 280 PHE A N 1
ATOM 2331 C CA . PHE A 1 280 ? 11.159 -9.170 -4.837 1.00 84.62 280 PHE A CA 1
ATOM 2332 C C . PHE A 1 280 ? 10.453 -10.299 -4.068 1.00 84.62 280 PHE A C 1
ATOM 2334 O O . PHE A 1 280 ? 9.263 -10.537 -4.262 1.00 84.62 280 PHE A O 1
ATOM 2341 N N . ASN A 1 281 ? 11.145 -10.921 -3.108 1.00 81.44 281 ASN A N 1
ATOM 2342 C CA . ASN A 1 281 ? 10.598 -11.982 -2.251 1.00 81.44 281 ASN A CA 1
ATOM 2343 C C . ASN A 1 281 ? 9.675 -11.470 -1.128 1.00 81.44 281 ASN A C 1
ATOM 2345 O O . ASN A 1 281 ? 9.320 -12.224 -0.219 1.00 81.44 281 ASN A O 1
ATOM 2349 N N . SER A 1 282 ? 9.274 -10.196 -1.163 1.00 76.88 282 SER A N 1
ATOM 2350 C CA . SER A 1 282 ? 8.361 -9.633 -0.171 1.00 76.88 282 SER A CA 1
ATOM 2351 C C . SER A 1 282 ? 7.028 -10.388 -0.150 1.00 76.88 282 SER A C 1
ATOM 2353 O O . SER A 1 282 ? 6.523 -10.885 -1.167 1.00 76.88 282 SER A O 1
ATOM 2355 N N . SER A 1 283 ? 6.446 -10.490 1.047 1.00 61.00 283 SER A N 1
ATOM 2356 C CA . SER A 1 283 ? 5.195 -11.214 1.282 1.00 61.00 283 SER A CA 1
ATOM 2357 C C . SER A 1 283 ? 3.975 -10.424 0.790 1.00 61.00 283 SER A C 1
ATOM 2359 O O . SER A 1 283 ? 3.167 -9.941 1.577 1.00 61.00 283 SER A O 1
ATOM 2361 N N . TYR A 1 284 ? 3.852 -10.308 -0.532 1.00 56.75 284 TYR A N 1
ATOM 2362 C CA . TYR A 1 284 ? 2.668 -9.817 -1.227 1.00 56.75 284 TYR A CA 1
ATOM 2363 C C . TYR A 1 284 ? 2.081 -10.908 -2.133 1.00 56.75 284 TYR A C 1
ATOM 2365 O O . TYR A 1 284 ? 2.800 -11.501 -2.948 1.00 56.75 284 TYR A O 1
ATOM 2373 N N . ASN A 1 285 ? 0.777 -11.139 -1.960 1.00 52.56 285 ASN A N 1
ATOM 2374 C CA . ASN A 1 285 ? -0.088 -11.994 -2.767 1.00 52.56 285 ASN A CA 1
ATOM 2375 C C . ASN A 1 285 ? -1.074 -11.089 -3.518 1.00 52.56 285 ASN A C 1
ATOM 2377 O O . ASN A 1 285 ? -1.817 -10.342 -2.883 1.00 52.56 285 ASN A O 1
ATOM 2381 N N . GLU A 1 286 ? -1.116 -11.157 -4.849 1.00 47.16 286 GLU A N 1
ATOM 2382 C CA . GLU A 1 286 ? -2.038 -10.326 -5.643 1.00 47.16 286 GLU A CA 1
ATOM 2383 C C . GLU A 1 286 ? -3.501 -10.759 -5.580 1.00 47.16 286 GLU A C 1
ATOM 2385 O O . GLU A 1 286 ? -4.386 -9.922 -5.746 1.00 47.16 286 GLU A O 1
ATOM 2390 N N . ASN A 1 287 ? -3.741 -12.051 -5.340 1.00 38.78 287 ASN A N 1
ATOM 2391 C CA . ASN A 1 287 ? -4.997 -12.765 -5.599 1.00 38.78 287 ASN A CA 1
ATOM 2392 C C . ASN A 1 287 ? -6.196 -12.364 -4.707 1.00 38.78 287 ASN A C 1
ATOM 2394 O O . ASN A 1 287 ? -7.030 -13.219 -4.430 1.00 38.78 287 ASN A O 1
ATOM 2398 N N . LEU A 1 288 ? -6.258 -11.129 -4.196 1.00 36.47 288 LEU A N 1
ATOM 2399 C CA . LEU A 1 288 ? -7.354 -10.546 -3.402 1.00 36.47 288 LEU A CA 1
ATOM 2400 C C . LEU A 1 288 ? -7.461 -9.001 -3.539 1.00 36.47 288 LEU A C 1
ATOM 2402 O O . LEU A 1 288 ? -8.169 -8.377 -2.748 1.00 36.47 288 LEU A O 1
ATOM 2406 N N . ALA A 1 289 ? -6.721 -8.358 -4.456 1.00 31.30 289 ALA A N 1
ATOM 2407 C CA . ALA A 1 289 ? -6.621 -6.888 -4.546 1.00 31.30 289 ALA A CA 1
ATOM 2408 C C . ALA A 1 289 ? -7.224 -6.255 -5.820 1.00 31.30 289 ALA A C 1
ATOM 2410 O O . ALA A 1 289 ? -7.140 -5.036 -5.976 1.00 31.30 289 ALA A O 1
ATOM 2411 N N . SER A 1 290 ? -7.808 -7.076 -6.696 1.00 29.58 290 SER A N 1
ATOM 2412 C CA . SER A 1 290 ? -8.564 -6.718 -7.906 1.00 29.58 290 SER A CA 1
ATOM 2413 C C . SER A 1 290 ? -10.056 -6.982 -7.699 1.00 29.58 290 SER A C 1
ATOM 2415 O O . SER A 1 290 ? -10.362 -8.167 -7.432 1.00 29.58 290 SER A O 1
#

=== Feature glossary ===
Legend for the data blocks above and below:

— What the protein is —

The amino-acid sequence is the protein's primary structure: the linear order of residues from the N-terminus to the C-terminus, written in one-letter code. Everything else here — the 3D coordinates, the secondary structure, the domain annotations — is ultimately a consequence of this string.

Database cross-references. InterPro integrates a dozen domain/family signature databases into unified entries with residue-range hits. GO terms attach function/process/location labels with evidence codes. CATH codes position the fold in a four-level structural taxonomy. Organism is the NCBI-taxonomy species name.

— Where its atoms are —

The mmCIF block holds the 3D Cartesian coordinates of each backbone atom (N, Cα, C, O) in ångströms. mmCIF is the PDB's canonical archive format — a tagged-loop text representation of the atomic model.

The six renders are orthographic views along the three Cartesian axes in both directions. Representation (cartoon, sticks, or surface) and color scheme (sequence-rainbow or by-chain) vary across proteins so the training set covers all the common visualization conventions.

— Local backbone conformation —

Secondary structure is the local, repeating backbone conformation. DSSP classifies it into eight states by reading the hydrogen-bond network: three helix types (H, G, I), two β types (E, B), two non-regular types (T, S), and unstructured coil (-).

SS3 is a coarse helix/strand/coil call (letters a/b/c) made by the P-SEA algorithm from inter-Cα distances and dihedrals. It is less detailed than DSSP but needs only Cα positions.

Backbone dihedral angles. Every residue except chain termini has a φ (preceding-C → N → Cα → C) and a ψ (N → Cα → C → next-N). They are reported in degrees following the IUPAC sign convention. Secondary structure is essentially a statement about which (φ, ψ) basin each residue occupies.

— Global shape and packing —

The geometric summary reports three shape descriptors. Rg (radius of gyration) measures how spread out the Cα atoms are about their centre of mass; compact globular proteins have small Rg, elongated or unfolded ones large. Cα contacts (<8 Å, |i−j|>4) count long-range residue pairs in spatial proximity — high for tightly packed folds, near zero for rods or random coil. The bounding-box extents give the protein's footprint along x, y, z in Å.

Solvent accessibility: the surface area of each residue that a 1.4 Å water probe can touch, in Å². When only backbone atoms are present the absolute values are lower than full-atom SASA (side chains contribute most of the area) and are flagged as backbone-only.

Plot images: a contact map (which residues are close in 3D, as an N×N binary image), a Ramachandran scatter (backbone torsion angles, revealing secondary-structure composition at a glance), and — for AlphaFold structures — a PAE heatmap (pairwise prediction confidence).

— Structural neighborhood —

Foldseek's 3Di representation compresses backbone geometry into a per-residue letter drawn from a learned twenty-state alphabet. It captures the tertiary interaction pattern around each residue — which residues are packed against it in space, regardless of where they are in sequence.

Structural nearest neighbors (via Foldseek easy-search vs the PDB). Reported per hit: target PDB id, E-value, and alignment TM-score. A TM-score above ~0.5 is the conventional threshold for 'same fold'.

— Confidence and disorder —

pLDDT (predicted Local Distance Difference Test) is AlphaFold's per-residue confidence score, ranging from 0 to 100. Values above 90 indicate high confidence (typically well-packed cores); 70–90 is confident; 50–70 low confidence; below 50 usually means the region is disordered or the prediction is unreliable there. AlphaFold stores pLDDT in the mmCIF B-factor column.

For experimental (PDB) structures, the B-factor (temperature factor) quantifies the positional spread of each atom in the crystal — a combination of thermal vibration and static disorder — in units of Å². High B-factors mark flexible loops or poorly resolved regions; low B-factors mark the rigid, well-ordered core.

Predicted Aligned Error (PAE) is an AlphaFold confidence matrix: entry (i, j) is the expected error in the position of residue j, in ångströms, when the prediction is superimposed on the true structure at residue i. Low PAE within a block of residues means that block is internally rigid and well-predicted; high PAE between two blocks means their relative placement is uncertain even if each block individually is confident.